Protein AF-A0A126NIU9-F1 (afdb_monomer)

Mean predicted aligned error: 4.46 Å

pLDDT: mean 90.27, std 9.94, range [56.66, 98.62]

Foldseek 3Di:
DEEEAQDQDLVLLQQLPDGQEYHFEAECVADLRHDYPVSCVVNVVSDPHAYEYEYLVFLLPLVVVVVCCVPPVGQEYEGEQDDVVVVVVNVSNLVSLLVDPHAYEYFLAEAELPDPCVLVPVVSLVSVVVSRHQEYEYEYEAQQDPVGHDDPVSLQSQLVSCVVHAYAYHYQDDQPTDGDPSNHPYHYAYADGDPDADSSNDPGHDHSVRSSSSSVRRVVD

Structure (mmCIF, N/CA/C/O backbone):
data_AF-A0A126NIU9-F1
#
_entry.id   AF-A0A126NIU9-F1
#
loop_
_atom_site.group_PDB
_atom_site.id
_atom_site.type_symbol
_atom_site.label_atom_id
_atom_site.label_alt_id
_atom_site.label_comp_id
_atom_site.label_asym_id
_atom_site.label_entity_id
_atom_site.label_seq_id
_atom_site.pdbx_PDB_ins_code
_atom_site.Cartn_x
_atom_site.Cartn_y
_atom_site.Cartn_z
_atom_site.occupancy
_atom_site.B_iso_or_equiv
_atom_site.auth_seq_id
_atom_site.auth_comp_id
_atom_site.auth_asym_id
_atom_site.auth_atom_id
_atom_site.pdbx_PDB_model_num
ATOM 1 N N . MET A 1 1 ? -3.248 -10.579 8.374 1.00 94.00 1 MET A N 1
ATOM 2 C CA . MET A 1 1 ? -2.102 -10.270 7.495 1.00 94.00 1 MET A CA 1
ATOM 3 C C . MET A 1 1 ? -1.289 -9.117 8.087 1.00 94.00 1 MET A C 1
ATOM 5 O O . MET A 1 1 ? -1.894 -8.235 8.687 1.00 94.00 1 MET A O 1
ATOM 9 N N . ILE A 1 2 ? 0.036 -9.104 7.944 1.00 95.69 2 ILE A N 1
ATOM 10 C CA . ILE A 1 2 ? 0.931 -8.008 8.337 1.00 95.69 2 ILE A CA 1
ATOM 11 C C . ILE A 1 2 ? 1.877 -7.690 7.175 1.00 95.69 2 ILE A C 1
ATOM 13 O O . ILE A 1 2 ? 2.684 -8.536 6.781 1.00 95.69 2 ILE A O 1
ATOM 17 N N . LYS A 1 3 ? 1.789 -6.462 6.663 1.00 97.56 3 LYS A N 1
ATOM 18 C CA . LYS A 1 3 ? 2.661 -5.910 5.622 1.00 97.56 3 LYS A CA 1
ATOM 19 C C . LYS A 1 3 ? 3.637 -4.897 6.214 1.00 97.56 3 LYS A C 1
ATOM 21 O O . LYS A 1 3 ? 3.249 -4.094 7.058 1.00 97.56 3 LYS A O 1
ATOM 26 N N . VAL A 1 4 ? 4.891 -4.903 5.774 1.00 96.75 4 VAL A N 1
ATOM 27 C CA . VAL A 1 4 ? 5.884 -3.899 6.186 1.00 96.75 4 VAL A CA 1
ATOM 28 C C . VAL A 1 4 ? 6.467 -3.219 4.961 1.00 96.75 4 VAL A C 1
ATOM 30 O O . VAL A 1 4 ? 7.029 -3.887 4.101 1.00 96.75 4 VAL A O 1
ATOM 33 N N . ASN A 1 5 ? 6.331 -1.901 4.902 1.00 95.81 5 ASN A N 1
ATOM 34 C CA . ASN A 1 5 ? 6.749 -1.044 3.801 1.00 95.81 5 ASN A CA 1
ATOM 35 C C . ASN A 1 5 ? 8.119 -0.412 4.054 1.00 95.81 5 ASN A C 1
ATOM 37 O O . ASN A 1 5 ? 8.589 -0.345 5.192 1.00 95.81 5 ASN A O 1
ATOM 41 N N . GLN A 1 6 ? 8.703 0.131 2.981 1.00 93.12 6 GLN A N 1
ATOM 42 C CA . GLN A 1 6 ? 9.949 0.907 2.997 1.00 93.12 6 GLN A CA 1
ATOM 43 C C . GLN A 1 6 ? 11.157 0.124 3.525 1.00 93.12 6 GLN A C 1
ATOM 45 O O . GLN A 1 6 ? 12.063 0.685 4.138 1.00 93.12 6 GLN A O 1
ATOM 50 N N . ILE A 1 7 ? 11.189 -1.184 3.272 1.00 94.19 7 ILE A N 1
ATOM 51 C CA . ILE A 1 7 ? 12.357 -2.007 3.582 1.00 94.19 7 ILE A CA 1
ATOM 52 C C . ILE A 1 7 ? 13.462 -1.640 2.592 1.00 94.19 7 ILE A C 1
ATOM 54 O O . ILE A 1 7 ? 13.260 -1.721 1.382 1.00 94.19 7 ILE A O 1
ATOM 58 N N . SER A 1 8 ? 14.631 -1.253 3.097 1.00 92.88 8 SER A N 1
ATOM 59 C CA . SER A 1 8 ? 15.751 -0.803 2.257 1.00 92.88 8 SER A CA 1
ATOM 60 C C . SER A 1 8 ? 17.083 -1.473 2.595 1.00 92.88 8 SER A C 1
ATOM 62 O O . SER A 1 8 ? 18.064 -1.314 1.870 1.00 92.88 8 SER A O 1
ATOM 64 N N . THR A 1 9 ? 17.143 -2.269 3.667 1.00 92.50 9 THR A N 1
ATOM 65 C CA . THR A 1 9 ? 18.388 -2.901 4.114 1.00 92.50 9 THR A CA 1
ATOM 66 C C . THR A 1 9 ? 18.238 -4.384 4.455 1.00 92.50 9 THR A C 1
ATOM 68 O O . THR A 1 9 ? 17.180 -4.887 4.852 1.00 92.50 9 THR A O 1
ATOM 71 N N . ALA A 1 10 ? 19.359 -5.108 4.372 1.00 92.19 10 ALA A N 1
ATOM 72 C CA . ALA A 1 10 ? 19.430 -6.507 4.790 1.00 92.19 10 ALA A CA 1
ATOM 73 C C . ALA A 1 10 ? 19.221 -6.658 6.307 1.00 92.19 10 ALA A C 1
ATOM 75 O O . ALA A 1 10 ? 18.636 -7.637 6.763 1.00 92.19 10 ALA A O 1
ATOM 76 N N . ALA A 1 11 ? 19.660 -5.667 7.092 1.00 91.12 11 ALA A N 1
ATOM 77 C CA . ALA A 1 11 ? 19.498 -5.655 8.543 1.00 91.12 11 ALA A CA 1
ATOM 78 C C . ALA A 1 11 ? 18.028 -5.524 8.973 1.00 91.12 11 ALA A C 1
ATOM 80 O O . ALA A 1 11 ? 17.639 -6.118 9.979 1.00 91.12 11 ALA A O 1
ATOM 81 N N . GLU A 1 12 ? 17.219 -4.767 8.226 1.00 93.50 12 GLU A N 1
ATOM 82 C CA . GLU A 1 12 ? 15.763 -4.725 8.403 1.00 93.50 12 GLU A CA 1
ATOM 83 C C . GLU A 1 12 ? 15.148 -6.076 8.060 1.00 93.50 12 GLU A C 1
ATOM 85 O O . GLU A 1 12 ? 14.501 -6.682 8.914 1.00 93.50 12 GLU A O 1
ATOM 90 N N . SER A 1 13 ? 15.439 -6.589 6.863 1.00 91.50 13 SER A N 1
ATOM 91 C CA . SER A 1 13 ? 14.910 -7.869 6.375 1.00 91.50 13 SER A CA 1
ATOM 92 C C . SER A 1 13 ? 15.179 -9.016 7.357 1.00 91.50 13 SER A C 1
ATOM 94 O O . SER A 1 13 ? 14.270 -9.754 7.720 1.00 91.50 13 SER A O 1
ATOM 96 N N . ALA A 1 14 ? 16.398 -9.106 7.894 1.00 90.31 14 ALA A N 1
ATOM 97 C CA . ALA A 1 14 ? 16.774 -10.141 8.856 1.00 90.31 14 ALA A CA 1
ATOM 98 C C . ALA A 1 14 ? 16.049 -10.040 10.215 1.00 90.31 14 ALA A C 1
ATOM 100 O O . ALA A 1 14 ? 16.006 -11.017 10.961 1.00 90.31 14 ALA A O 1
ATOM 101 N N . LYS A 1 15 ? 15.512 -8.866 10.581 1.00 91.81 15 LYS A N 1
ATOM 102 C CA . LYS A 1 15 ? 14.909 -8.614 11.904 1.00 91.81 15 LYS A CA 1
ATOM 103 C C . LYS A 1 15 ? 13.383 -8.614 11.910 1.00 91.81 15 LYS A C 1
ATOM 105 O O . LYS A 1 15 ? 12.813 -8.819 12.982 1.00 91.81 15 LYS A O 1
ATOM 110 N N . LEU A 1 16 ? 12.730 -8.367 10.773 1.00 89.69 16 LEU A N 1
ATOM 111 C CA . LEU A 1 16 ? 11.270 -8.215 10.692 1.00 89.69 16 LEU A CA 1
ATOM 112 C C . LEU A 1 16 ? 10.490 -9.488 11.063 1.00 89.69 16 LEU A C 1
ATOM 114 O O . LEU A 1 16 ? 9.343 -9.386 11.495 1.00 89.69 16 LEU A O 1
ATOM 118 N N . GLY A 1 17 ? 11.130 -10.661 11.024 1.00 80.50 17 GLY A N 1
ATOM 119 C CA . GLY A 1 17 ? 10.517 -11.925 11.436 1.00 80.50 17 GLY A CA 1
ATOM 120 C C . GLY A 1 17 ? 9.387 -12.357 10.496 1.00 80.50 17 GLY A C 1
ATOM 121 O O . GLY A 1 17 ? 9.452 -12.115 9.294 1.00 80.50 17 GLY A O 1
ATOM 122 N N . GLU A 1 18 ? 8.357 -13.011 11.040 1.00 86.31 18 GLU A N 1
ATOM 123 C CA . GLU A 1 18 ? 7.212 -13.533 10.276 1.00 86.31 18 GLU A CA 1
ATOM 124 C C . GLU A 1 18 ? 6.229 -12.420 9.875 1.00 86.31 18 GLU A C 1
ATOM 126 O O . GLU A 1 18 ? 5.196 -12.192 10.518 1.00 86.31 18 GLU A O 1
ATOM 131 N N . ILE A 1 19 ? 6.553 -11.724 8.790 1.00 95.00 19 ILE A N 1
ATOM 132 C CA . ILE A 1 19 ? 5.629 -10.846 8.063 1.00 95.00 19 ILE A CA 1
ATOM 133 C C . ILE A 1 19 ? 5.007 -11.598 6.884 1.00 95.00 19 ILE A C 1
ATOM 135 O O . ILE A 1 19 ? 5.600 -12.537 6.359 1.00 95.00 19 ILE A O 1
ATOM 139 N N . ASP A 1 20 ? 3.809 -11.188 6.473 1.00 97.12 20 ASP A N 1
ATOM 140 C CA . ASP A 1 20 ? 3.103 -11.821 5.353 1.00 97.12 20 ASP A CA 1
ATOM 141 C C . ASP A 1 20 ? 3.447 -11.153 4.013 1.00 97.12 20 ASP A C 1
ATOM 143 O O . ASP A 1 20 ? 3.379 -11.799 2.968 1.00 97.12 20 ASP A O 1
ATOM 147 N N . MET A 1 21 ? 3.831 -9.870 4.042 1.00 98.00 21 MET A N 1
ATOM 148 C CA . MET A 1 21 ? 4.215 -9.124 2.847 1.00 98.00 21 MET A CA 1
ATOM 149 C C . MET A 1 21 ? 5.294 -8.068 3.115 1.00 98.00 21 MET A C 1
ATOM 151 O O . MET A 1 21 ? 5.206 -7.304 4.078 1.00 98.00 21 MET A O 1
ATOM 155 N N . ALA A 1 22 ? 6.274 -7.983 2.219 1.00 97.44 22 ALA A N 1
ATOM 156 C CA . ALA A 1 22 ? 7.342 -6.987 2.224 1.00 97.44 22 ALA A CA 1
ATOM 157 C C . ALA A 1 22 ? 7.126 -5.943 1.115 1.00 97.44 22 ALA A C 1
ATOM 159 O O . ALA A 1 22 ? 6.908 -6.304 -0.040 1.00 97.44 22 ALA A O 1
ATOM 160 N N . GLY A 1 23 ? 7.176 -4.659 1.465 1.00 97.19 23 GLY A N 1
ATOM 161 C CA . GLY A 1 23 ? 7.007 -3.520 0.565 1.00 97.19 23 GLY A CA 1
ATOM 162 C C . GLY A 1 23 ? 8.326 -2.789 0.321 1.00 97.19 23 GLY A C 1
ATOM 163 O O . GLY A 1 23 ? 9.005 -2.387 1.271 1.00 97.19 23 GLY A O 1
ATOM 164 N N . TYR A 1 24 ? 8.661 -2.585 -0.951 1.00 96.12 24 TYR A N 1
ATOM 165 C CA . TYR A 1 24 ? 9.917 -1.982 -1.393 1.00 96.12 24 TYR A CA 1
ATOM 166 C C . TYR A 1 24 ? 9.654 -0.789 -2.310 1.00 96.12 24 TYR A C 1
ATOM 168 O O . TYR A 1 24 ? 8.829 -0.876 -3.215 1.00 96.12 24 TYR A O 1
ATOM 176 N N . VAL A 1 25 ? 10.388 0.305 -2.116 1.00 95.38 25 VAL A N 1
ATOM 177 C CA . VAL A 1 25 ? 10.354 1.467 -3.016 1.00 95.38 25 VAL A CA 1
ATOM 178 C C . VAL A 1 25 ? 11.486 1.322 -4.019 1.00 95.38 25 VAL A C 1
ATOM 180 O O . VAL A 1 25 ? 12.632 1.153 -3.606 1.00 95.38 25 VAL A O 1
ATOM 183 N N . LEU A 1 26 ? 11.180 1.362 -5.316 1.00 96.06 26 LEU A N 1
ATOM 184 C CA . LEU A 1 26 ? 12.155 1.153 -6.382 1.00 96.06 26 LEU A CA 1
ATOM 185 C C . LEU A 1 26 ? 12.288 2.369 -7.291 1.00 96.06 26 LEU A C 1
ATOM 187 O O . LEU A 1 26 ? 11.299 3.001 -7.657 1.00 96.06 26 LEU A O 1
ATOM 191 N N . SER A 1 27 ? 13.512 2.632 -7.737 1.00 95.06 27 SER A N 1
ATOM 192 C CA . SER A 1 27 ? 13.812 3.618 -8.772 1.00 95.06 27 SER A CA 1
ATOM 193 C C . SER A 1 27 ? 14.905 3.113 -9.708 1.00 95.06 27 SER A C 1
ATOM 195 O O . SER A 1 27 ? 15.652 2.195 -9.382 1.00 95.06 27 SER A O 1
ATOM 197 N N . ARG A 1 28 ? 15.027 3.701 -10.904 1.00 92.44 28 ARG A N 1
ATOM 198 C CA . ARG A 1 28 ? 16.006 3.233 -11.908 1.00 92.44 28 ARG A CA 1
ATOM 199 C C . ARG A 1 28 ? 17.466 3.332 -11.457 1.00 92.44 28 ARG A C 1
ATOM 201 O O . ARG A 1 28 ? 18.318 2.676 -12.044 1.00 92.44 28 ARG A O 1
ATOM 208 N N . ARG A 1 29 ? 17.774 4.205 -10.495 1.00 91.12 29 ARG A N 1
ATOM 209 C CA . ARG A 1 29 ? 19.153 4.483 -10.053 1.00 91.12 29 ARG A CA 1
ATOM 210 C C . ARG A 1 29 ? 19.390 4.211 -8.570 1.00 91.12 29 ARG A C 1
ATOM 212 O O . ARG A 1 29 ? 20.530 4.338 -8.133 1.00 91.12 29 ARG A O 1
ATOM 219 N N . GLY A 1 30 ? 18.340 3.884 -7.820 1.00 88.00 30 GLY A N 1
ATOM 220 C CA . GLY A 1 30 ? 18.385 3.848 -6.366 1.00 88.00 30 GLY A CA 1
ATOM 221 C C . GLY A 1 30 ? 18.649 5.227 -5.752 1.00 88.00 30 GLY A C 1
ATOM 222 O O . GLY A 1 30 ? 19.014 6.203 -6.415 1.00 88.00 30 GLY A O 1
ATOM 223 N N . SER A 1 31 ? 18.446 5.317 -4.447 1.00 85.31 31 SER A N 1
ATOM 224 C CA . SER A 1 31 ? 18.811 6.469 -3.627 1.00 85.31 31 SER A CA 1
ATOM 225 C C . SER A 1 31 ? 18.939 6.032 -2.164 1.00 85.31 31 SER A C 1
ATOM 227 O O . SER A 1 31 ? 18.909 4.844 -1.857 1.00 85.31 31 SER A O 1
ATOM 229 N N . ALA A 1 32 ? 19.082 6.974 -1.229 1.00 80.31 32 ALA A N 1
ATOM 230 C CA . ALA A 1 32 ? 19.120 6.637 0.196 1.00 80.31 32 ALA A CA 1
ATOM 231 C C . ALA A 1 32 ? 17.834 5.941 0.693 1.00 80.31 32 ALA A C 1
ATOM 233 O O . ALA A 1 32 ? 17.890 5.213 1.679 1.00 80.31 32 ALA A O 1
ATOM 234 N N . ASN A 1 33 ? 16.699 6.159 0.015 1.00 82.19 33 ASN A N 1
ATOM 235 C CA . ASN A 1 33 ? 15.375 5.679 0.432 1.00 82.19 33 ASN A CA 1
ATOM 236 C C . ASN A 1 33 ? 14.674 4.824 -0.636 1.00 82.19 33 ASN A C 1
ATOM 238 O O . ASN A 1 33 ? 13.517 4.447 -0.463 1.00 82.19 33 ASN A O 1
ATOM 242 N N . GLU A 1 34 ? 15.355 4.544 -1.745 1.00 91.19 34 GLU A N 1
ATOM 243 C CA . GLU A 1 34 ? 14.822 3.798 -2.882 1.00 91.19 34 GLU A CA 1
ATOM 244 C C . GLU A 1 34 ? 15.863 2.784 -3.330 1.00 91.19 34 GLU A C 1
ATOM 246 O O . GLU A 1 34 ? 17.053 3.088 -3.390 1.00 91.19 34 GLU A O 1
ATOM 251 N N . LEU A 1 35 ? 15.412 1.594 -3.687 1.00 94.50 35 LEU A N 1
ATOM 252 C CA . LEU A 1 35 ? 16.270 0.538 -4.186 1.00 94.50 35 LEU A CA 1
ATOM 253 C C . LEU A 1 35 ? 16.349 0.609 -5.706 1.00 94.50 35 LEU A C 1
ATOM 255 O O . LEU A 1 35 ? 15.344 0.821 -6.383 1.00 94.50 35 LEU A O 1
ATOM 259 N N . ASP A 1 36 ? 17.530 0.371 -6.258 1.00 95.94 36 ASP A N 1
ATOM 260 C CA . ASP A 1 36 ? 17.603 -0.107 -7.631 1.00 95.94 36 ASP A CA 1
ATOM 261 C C . ASP A 1 36 ? 17.190 -1.592 -7.723 1.00 95.94 36 ASP A C 1
ATOM 263 O O . ASP A 1 36 ? 16.946 -2.285 -6.726 1.00 95.94 36 ASP A O 1
ATOM 267 N N . VAL A 1 37 ? 17.088 -2.083 -8.956 1.00 95.62 37 VAL A N 1
ATOM 268 C CA . VAL A 1 37 ? 16.686 -3.459 -9.272 1.00 95.62 37 VAL A CA 1
ATOM 269 C C . VAL A 1 37 ? 17.611 -4.507 -8.641 1.00 95.62 37 VAL A C 1
ATOM 271 O O . VAL A 1 37 ? 17.132 -5.519 -8.123 1.00 95.62 37 VAL A O 1
ATOM 274 N N . GLU A 1 38 ? 18.925 -4.282 -8.651 1.00 95.94 38 GLU A N 1
ATOM 275 C CA . GLU A 1 38 ? 19.902 -5.243 -8.133 1.00 95.94 38 GLU A CA 1
ATOM 276 C C . GLU A 1 38 ? 19.887 -5.274 -6.603 1.00 95.94 38 GLU A C 1
ATOM 278 O O . GLU A 1 38 ? 19.897 -6.344 -5.989 1.00 95.94 38 GLU A O 1
ATOM 283 N N . GLN A 1 39 ? 19.773 -4.109 -5.966 1.00 95.81 39 GLN A N 1
ATOM 284 C CA . GLN A 1 39 ? 19.576 -3.993 -4.525 1.00 95.81 39 GLN A CA 1
ATOM 285 C C . GLN A 1 39 ? 18.298 -4.716 -4.085 1.00 95.81 39 GLN A C 1
ATOM 287 O O . GLN A 1 39 ? 18.343 -5.517 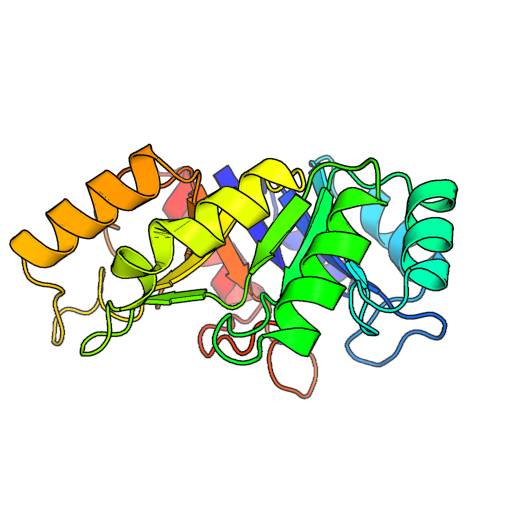-3.148 1.00 95.81 39 GLN A O 1
ATOM 292 N N . TYR A 1 40 ? 17.180 -4.517 -4.791 1.00 96.31 40 TYR A N 1
ATOM 293 C CA . TYR A 1 40 ? 15.940 -5.246 -4.521 1.00 96.31 40 TYR A CA 1
ATOM 294 C C . TYR A 1 40 ? 16.127 -6.765 -4.642 1.00 96.31 40 TYR A C 1
ATOM 296 O O . TYR A 1 40 ? 15.763 -7.494 -3.718 1.00 96.31 40 TYR A O 1
ATOM 304 N N . LYS A 1 41 ? 16.735 -7.267 -5.728 1.00 95.75 41 LYS A N 1
ATOM 305 C CA . LYS A 1 41 ? 16.974 -8.713 -5.915 1.00 95.75 41 LYS A CA 1
ATOM 306 C C . LYS A 1 41 ? 17.790 -9.319 -4.772 1.00 95.75 41 LYS A C 1
ATOM 308 O O . LYS A 1 41 ? 17.472 -10.420 -4.324 1.00 95.75 41 LYS A O 1
ATOM 313 N N . ASN A 1 42 ? 18.791 -8.597 -4.272 1.00 94.62 42 ASN A N 1
ATOM 314 C CA . ASN A 1 42 ? 19.614 -9.042 -3.147 1.00 94.62 42 ASN A CA 1
ATOM 315 C C . ASN A 1 42 ? 18.847 -9.071 -1.817 1.00 94.62 42 ASN A C 1
ATOM 317 O O . ASN A 1 42 ? 19.117 -9.919 -0.969 1.00 94.62 42 ASN A O 1
ATOM 321 N N . LEU A 1 43 ? 17.890 -8.163 -1.619 1.00 93.06 43 LEU A N 1
ATOM 322 C CA . LEU A 1 43 ? 17.102 -8.096 -0.387 1.00 93.06 43 LEU A CA 1
ATOM 323 C C . LEU A 1 43 ? 15.924 -9.065 -0.382 1.00 93.06 43 LEU A C 1
ATOM 325 O O . LEU A 1 43 ? 15.642 -9.679 0.647 1.00 93.06 43 LEU A O 1
ATOM 329 N N . LYS A 1 44 ? 15.249 -9.234 -1.521 1.00 91.62 44 LYS A N 1
ATOM 330 C CA . LYS A 1 44 ? 14.003 -10.003 -1.612 1.00 91.62 44 LYS A CA 1
ATOM 331 C C . LYS A 1 44 ? 14.174 -11.459 -1.168 1.00 91.62 44 LYS A C 1
ATOM 333 O O . LYS A 1 44 ? 13.268 -12.044 -0.587 1.00 91.62 44 LYS A O 1
ATOM 338 N N . VAL A 1 45 ? 15.353 -12.041 -1.400 1.00 92.81 45 VAL A N 1
ATOM 339 C CA . VAL A 1 45 ? 15.663 -13.436 -1.038 1.00 92.81 45 VAL A CA 1
ATOM 340 C C . VAL A 1 45 ? 15.769 -13.665 0.473 1.00 92.81 45 VAL A C 1
ATOM 342 O O . VAL A 1 45 ? 15.739 -14.809 0.918 1.00 92.81 45 VAL A O 1
ATOM 345 N N . LEU A 1 46 ? 15.880 -12.598 1.270 1.00 93.50 46 LEU A N 1
ATOM 346 C CA . LEU A 1 46 ? 15.986 -12.678 2.729 1.00 93.50 46 LEU A CA 1
ATOM 347 C C . LEU A 1 46 ? 14.624 -12.861 3.415 1.00 93.50 46 LEU A C 1
ATOM 349 O O . LEU A 1 46 ? 14.583 -13.176 4.602 1.00 93.50 46 LEU A O 1
ATOM 353 N N . LEU A 1 47 ? 13.520 -12.660 2.689 1.00 92.06 47 LEU A N 1
ATOM 354 C CA . LEU A 1 47 ? 12.160 -12.728 3.217 1.00 92.06 47 LEU A CA 1
ATOM 355 C C . LEU A 1 47 ? 11.295 -13.664 2.368 1.00 92.06 47 LEU A C 1
ATOM 357 O O . LEU A 1 47 ? 10.944 -13.359 1.229 1.00 92.06 47 LEU A O 1
ATOM 361 N N . SER A 1 48 ? 10.904 -14.795 2.955 1.00 91.56 48 SER A N 1
ATOM 362 C CA . SER A 1 48 ? 10.037 -15.807 2.330 1.00 91.56 48 SER A CA 1
ATOM 363 C C . SER A 1 48 ? 8.549 -15.437 2.444 1.00 91.56 48 SER A C 1
ATOM 365 O O . SER A 1 48 ? 7.774 -16.153 3.070 1.00 91.56 48 SER A O 1
ATOM 367 N N . CYS A 1 49 ? 8.157 -14.289 1.892 1.00 95.06 49 CYS A N 1
ATOM 368 C CA . CYS A 1 49 ? 6.788 -13.757 1.941 1.00 95.06 49 CYS A CA 1
ATOM 369 C C . CYS A 1 49 ? 6.382 -13.141 0.588 1.00 95.06 49 CYS A C 1
ATOM 371 O O . CYS A 1 49 ? 7.198 -13.116 -0.334 1.00 95.06 49 CYS A O 1
ATOM 373 N N . GLU A 1 50 ? 5.139 -12.664 0.443 1.00 96.69 50 GLU A N 1
ATOM 374 C CA . GLU A 1 50 ? 4.735 -11.923 -0.764 1.00 96.69 50 GLU A CA 1
ATOM 375 C C . GLU A 1 50 ? 5.490 -10.588 -0.849 1.00 96.69 50 GLU A C 1
ATOM 377 O O . GLU A 1 50 ? 5.772 -9.956 0.171 1.00 96.69 50 GLU A O 1
ATOM 382 N N . HIS A 1 51 ? 5.806 -10.119 -2.057 1.00 96.00 51 HIS A N 1
ATOM 383 C CA . HIS A 1 51 ? 6.516 -8.847 -2.240 1.00 96.00 51 HIS A CA 1
ATOM 384 C C . HIS A 1 51 ? 5.666 -7.851 -3.028 1.00 96.00 51 HIS A C 1
ATOM 386 O O . HIS A 1 51 ? 5.159 -8.172 -4.104 1.00 96.00 51 HIS A O 1
ATOM 392 N N . ALA A 1 52 ? 5.557 -6.633 -2.506 1.00 98.00 52 ALA A N 1
ATOM 393 C CA . ALA A 1 52 ? 4.973 -5.486 -3.183 1.00 98.00 52 ALA A CA 1
ATOM 394 C C . ALA A 1 52 ? 6.077 -4.493 -3.558 1.00 98.00 52 ALA A C 1
ATOM 396 O O . ALA A 1 52 ? 6.962 -4.208 -2.746 1.00 98.00 52 ALA A O 1
ATOM 397 N N . ILE A 1 53 ? 6.029 -3.966 -4.780 1.00 97.75 53 ILE A N 1
ATOM 398 C CA . ILE A 1 53 ? 6.966 -2.935 -5.237 1.00 97.75 53 ILE A CA 1
ATOM 399 C C . ILE A 1 53 ? 6.228 -1.634 -5.539 1.00 97.75 53 ILE A C 1
ATOM 401 O O . ILE A 1 53 ? 5.182 -1.649 -6.182 1.00 97.75 53 ILE A O 1
ATOM 405 N N . TYR A 1 54 ? 6.794 -0.516 -5.100 1.00 97.31 54 TYR A N 1
ATOM 406 C CA . TYR A 1 54 ? 6.326 0.835 -5.383 1.00 97.31 54 TYR A CA 1
ATOM 407 C C . TYR A 1 54 ? 7.319 1.514 -6.343 1.00 97.31 54 TYR A C 1
ATOM 409 O O . TYR A 1 54 ? 8.459 1.762 -5.939 1.00 97.31 54 TYR A O 1
ATOM 417 N N . PRO A 1 55 ? 6.948 1.813 -7.601 1.00 96.44 55 PRO A N 1
ATOM 418 C CA . PRO A 1 55 ? 7.799 2.570 -8.513 1.00 96.44 55 PRO A CA 1
ATOM 419 C C . PRO A 1 55 ? 7.814 4.050 -8.107 1.00 96.44 55 PRO A C 1
ATOM 421 O O . PRO A 1 55 ? 6.776 4.709 -8.098 1.00 96.44 55 PRO A O 1
ATOM 424 N N . SER A 1 56 ? 8.985 4.607 -7.792 1.00 92.81 56 SER A N 1
ATOM 425 C CA . SER A 1 56 ? 9.078 5.971 -7.254 1.00 92.81 56 SER A CA 1
ATOM 426 C C . SER A 1 56 ? 8.681 7.072 -8.241 1.00 92.81 56 SER A C 1
ATOM 428 O O . SER A 1 56 ? 8.272 8.151 -7.816 1.00 92.81 56 SER A O 1
ATOM 430 N N . SER A 1 57 ? 8.727 6.796 -9.549 1.00 90.81 57 SER A N 1
ATOM 431 C CA . SER A 1 57 ? 8.213 7.693 -10.593 1.00 90.81 57 SER A CA 1
ATOM 432 C C . SER A 1 57 ? 6.690 7.634 -10.774 1.00 90.81 57 SER A C 1
ATOM 434 O O . SER A 1 57 ? 6.159 8.381 -11.595 1.00 90.81 57 SER A O 1
ATOM 436 N N . GLY A 1 58 ? 5.988 6.798 -10.003 1.00 93.00 58 GLY A N 1
ATOM 437 C CA . GLY A 1 58 ? 4.548 6.587 -10.117 1.00 93.00 58 GLY A CA 1
ATOM 438 C C . GLY A 1 58 ? 4.175 5.572 -11.196 1.00 93.00 58 GLY A C 1
ATOM 439 O O . GLY A 1 58 ? 4.998 5.138 -12.005 1.00 93.00 58 GLY A O 1
ATOM 440 N N . VAL A 1 59 ? 2.902 5.179 -11.204 1.00 95.00 59 VAL A N 1
ATOM 441 C CA . VAL A 1 59 ? 2.362 4.212 -12.17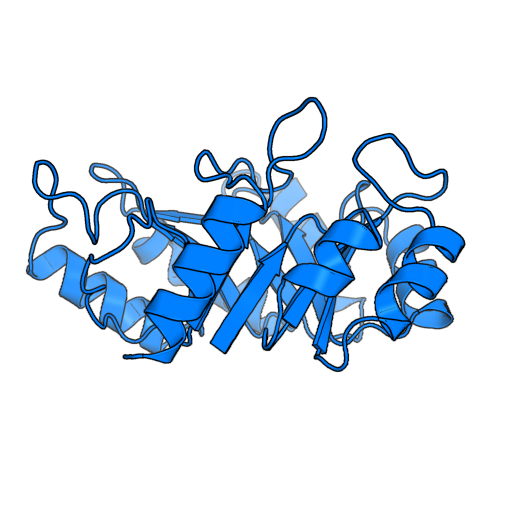9 1.00 95.00 59 VAL A CA 1
ATOM 442 C C . VAL A 1 59 ? 2.151 4.821 -13.561 1.00 95.00 59 VAL A C 1
ATOM 444 O O . VAL A 1 59 ? 1.992 4.104 -14.546 1.00 95.00 59 VAL A O 1
ATOM 447 N N . GLU A 1 60 ? 2.178 6.147 -13.645 1.00 92.12 60 GLU A N 1
ATOM 448 C CA . GLU A 1 60 ? 2.083 6.913 -14.879 1.00 92.12 60 GLU A CA 1
ATOM 449 C C . GLU A 1 60 ? 3.334 6.730 -15.759 1.00 92.12 60 GLU A C 1
ATOM 451 O O . GLU A 1 60 ? 3.239 6.808 -16.986 1.00 92.12 60 GLU A O 1
ATOM 456 N N . ASP A 1 61 ? 4.490 6.394 -15.169 1.00 95.19 61 ASP A N 1
ATOM 457 C CA . ASP A 1 61 ? 5.661 5.888 -15.897 1.00 95.19 61 ASP A CA 1
ATOM 458 C C . ASP A 1 61 ? 5.47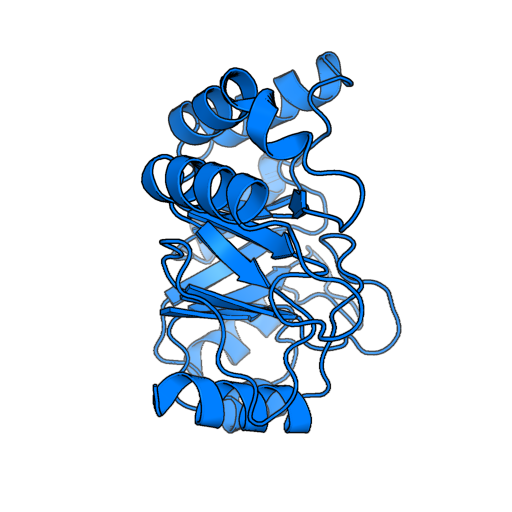0 4.396 -16.221 1.00 95.19 61 ASP A C 1
ATOM 460 O O . ASP A 1 61 ? 6.104 3.496 -15.660 1.00 95.19 61 ASP A O 1
ATOM 464 N N . ILE A 1 62 ? 4.550 4.131 -17.154 1.00 95.12 62 ILE A N 1
ATOM 465 C CA . ILE A 1 62 ? 4.185 2.773 -17.583 1.00 95.12 62 ILE A CA 1
ATOM 466 C C . ILE A 1 62 ? 5.407 2.009 -18.110 1.00 95.12 62 ILE A C 1
ATOM 468 O O . ILE A 1 62 ? 5.490 0.794 -17.932 1.00 95.12 62 ILE A O 1
ATOM 472 N N . GLY A 1 63 ? 6.354 2.704 -18.753 1.00 96.12 63 GLY A N 1
ATOM 473 C CA . GLY A 1 63 ? 7.594 2.103 -19.244 1.00 96.12 63 GLY A CA 1
ATOM 474 C C . GLY A 1 63 ? 8.393 1.482 -18.104 1.00 96.12 63 GLY A C 1
ATOM 475 O O . GLY A 1 63 ? 8.693 0.291 -18.152 1.00 96.12 63 GLY A O 1
ATOM 476 N N . PHE A 1 64 ? 8.628 2.248 -17.034 1.00 95.94 64 PHE A N 1
ATO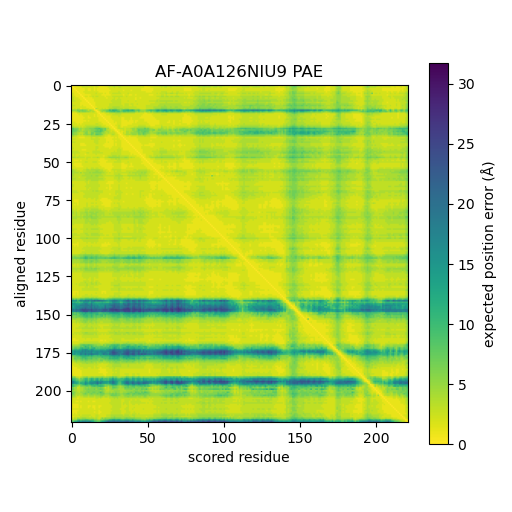M 477 C CA . PHE A 1 64 ? 9.323 1.728 -15.857 1.00 95.94 64 PHE A CA 1
ATOM 478 C C . PHE A 1 64 ? 8.556 0.598 -15.181 1.00 95.94 64 PHE A C 1
ATOM 480 O O . PHE A 1 64 ? 9.137 -0.418 -14.813 1.00 95.94 64 PHE A O 1
ATOM 487 N N . CYS A 1 65 ? 7.238 0.752 -15.042 1.00 97.50 65 CYS A N 1
ATOM 488 C CA . CYS A 1 65 ? 6.411 -0.284 -14.436 1.00 97.50 65 CYS A CA 1
ATOM 489 C C . CYS A 1 65 ? 6.544 -1.605 -15.199 1.00 97.50 65 CYS A C 1
ATOM 491 O O . CYS A 1 65 ? 6.733 -2.647 -14.583 1.00 97.50 65 CYS A O 1
ATOM 493 N N . ARG A 1 66 ? 6.503 -1.575 -16.535 1.00 97.25 66 ARG A N 1
ATOM 494 C CA . ARG A 1 66 ? 6.666 -2.777 -17.364 1.00 97.25 66 ARG A CA 1
ATOM 495 C C . ARG A 1 66 ? 8.050 -3.402 -17.225 1.00 97.25 66 ARG A C 1
ATOM 497 O O . ARG A 1 66 ? 8.113 -4.614 -17.053 1.00 97.25 66 ARG A O 1
ATOM 504 N N . GLU A 1 67 ? 9.111 -2.592 -17.235 1.00 96.12 67 GLU A N 1
ATOM 505 C CA . GLU A 1 67 ? 10.485 -3.051 -16.974 1.00 96.12 67 GLU A CA 1
ATOM 506 C C . GLU A 1 67 ? 10.549 -3.826 -15.644 1.00 96.12 67 GLU A C 1
ATOM 508 O O . GLU A 1 67 ? 10.982 -4.978 -15.605 1.00 96.12 67 GLU A O 1
ATOM 513 N N . LEU A 1 68 ? 10.022 -3.235 -14.563 1.00 96.94 68 LEU A N 1
ATOM 514 C CA . LEU A 1 68 ? 10.001 -3.863 -13.241 1.00 96.94 68 LEU A CA 1
ATOM 515 C C . LEU A 1 68 ? 9.163 -5.148 -13.208 1.00 96.94 68 LEU A C 1
ATOM 517 O O . LEU A 1 68 ? 9.578 -6.132 -12.599 1.00 96.94 68 LEU A O 1
ATOM 521 N N . LEU A 1 69 ? 7.982 -5.161 -13.831 1.00 96.88 69 LEU A N 1
ATOM 522 C CA . LEU A 1 69 ? 7.105 -6.335 -13.829 1.00 96.88 69 LEU A CA 1
ATOM 523 C C . LEU A 1 69 ? 7.708 -7.510 -14.606 1.00 96.88 69 LEU A C 1
ATOM 525 O O . LEU A 1 69 ? 7.633 -8.647 -14.135 1.00 96.88 69 LEU A O 1
ATOM 529 N N . GLU A 1 70 ? 8.322 -7.244 -15.758 1.00 96.69 70 GLU A N 1
ATOM 530 C CA . GLU A 1 70 ? 8.974 -8.265 -16.580 1.00 96.69 70 GLU A CA 1
ATOM 531 C C . GLU A 1 70 ? 10.182 -8.875 -15.858 1.00 96.69 70 GLU A C 1
ATOM 533 O O . GLU A 1 70 ? 10.332 -10.102 -15.806 1.00 96.69 70 GLU A O 1
ATOM 538 N N . GLU A 1 71 ? 11.011 -8.024 -15.252 1.00 96.56 71 GLU A N 1
ATOM 539 C CA . GLU A 1 71 ? 12.266 -8.437 -14.634 1.00 96.56 71 GLU A CA 1
ATOM 540 C C . GLU A 1 71 ? 12.088 -9.042 -13.234 1.00 96.56 71 GLU A C 1
ATOM 542 O O . GLU A 1 71 ? 12.722 -10.046 -12.892 1.00 96.56 71 GLU A O 1
ATOM 547 N N . LEU A 1 72 ? 11.239 -8.438 -12.398 1.00 96.50 72 LEU A N 1
ATOM 548 C CA . LEU A 1 72 ? 11.154 -8.769 -10.973 1.00 96.50 72 LEU A CA 1
ATOM 549 C C . LEU A 1 72 ? 10.023 -9.733 -10.636 1.00 96.50 72 LEU A C 1
ATOM 551 O O . LEU A 1 72 ? 10.166 -10.486 -9.665 1.00 96.50 72 LEU A O 1
ATOM 555 N N . LYS A 1 73 ? 8.938 -9.705 -11.424 1.00 95.62 73 LYS A N 1
ATOM 556 C CA . LYS A 1 73 ? 7.703 -10.481 -11.221 1.00 95.62 73 LYS A CA 1
ATOM 557 C C . LYS A 1 73 ? 7.197 -10.400 -9.770 1.00 95.62 73 LYS A C 1
ATOM 559 O O . LYS A 1 73 ? 7.122 -11.429 -9.092 1.00 95.62 73 LYS A O 1
ATOM 564 N N . PRO A 1 74 ? 6.920 -9.187 -9.258 1.00 96.69 74 PRO A N 1
ATOM 565 C CA . PRO A 1 74 ? 6.458 -9.007 -7.885 1.00 96.69 74 PRO A CA 1
ATOM 566 C C . PRO A 1 74 ? 5.077 -9.645 -7.681 1.00 96.69 74 PRO A C 1
ATOM 568 O O . PRO A 1 74 ? 4.316 -9.823 -8.633 1.00 96.69 74 PRO A O 1
ATOM 571 N N . SER A 1 75 ? 4.720 -9.933 -6.428 1.00 97.62 75 SER A N 1
ATOM 572 C CA . SER A 1 75 ? 3.360 -10.373 -6.091 1.00 97.62 75 SER A CA 1
ATOM 573 C C . SER A 1 75 ? 2.349 -9.246 -6.307 1.00 97.62 75 SER A C 1
ATOM 575 O O . SER A 1 75 ? 1.241 -9.516 -6.767 1.00 97.62 75 SER A O 1
ATOM 577 N N . TYR A 1 76 ? 2.739 -7.999 -6.001 1.00 98.38 76 TYR A N 1
ATOM 578 C CA . TYR A 1 76 ? 1.908 -6.814 -6.210 1.00 98.38 76 TYR A CA 1
ATOM 579 C C . TYR A 1 76 ? 2.704 -5.615 -6.720 1.00 98.38 76 TYR A C 1
ATOM 581 O O . TYR A 1 76 ? 3.860 -5.401 -6.345 1.00 98.38 76 TYR A O 1
ATOM 589 N N . LEU A 1 77 ? 2.029 -4.783 -7.507 1.00 98.38 77 LEU A N 1
ATOM 590 C CA . LEU A 1 77 ? 2.423 -3.403 -7.754 1.00 98.38 77 LEU A CA 1
ATOM 591 C C . LEU A 1 77 ? 1.667 -2.482 -6.797 1.00 98.38 77 LEU A C 1
ATOM 593 O O . LEU A 1 77 ? 0.446 -2.564 -6.670 1.00 98.38 77 LEU A O 1
ATOM 597 N N . GLU A 1 78 ? 2.386 -1.597 -6.136 1.00 98.19 78 GLU A N 1
ATOM 598 C CA . GLU A 1 78 ? 1.835 -0.646 -5.188 1.00 98.19 78 GLU A CA 1
ATOM 599 C C . GLU A 1 78 ? 1.929 0.785 -5.718 1.00 98.19 78 GLU A C 1
ATOM 601 O O . GLU A 1 78 ? 2.894 1.136 -6.394 1.00 98.19 78 GLU A O 1
ATOM 606 N N . PHE A 1 79 ? 0.930 1.616 -5.414 1.00 97.94 79 PHE A N 1
ATOM 607 C CA . PHE A 1 79 ? 0.882 3.004 -5.865 1.00 97.94 79 PHE A CA 1
ATOM 608 C C . PHE A 1 79 ? 0.048 3.895 -4.942 1.00 97.94 79 PHE A C 1
ATOM 610 O O . PHE A 1 79 ? -0.892 3.435 -4.288 1.00 97.94 79 PHE A O 1
ATOM 617 N N . THR A 1 80 ? 0.365 5.189 -4.950 1.00 97.25 80 THR A N 1
ATOM 618 C CA . THR A 1 80 ? -0.385 6.213 -4.219 1.00 97.25 80 THR A CA 1
ATOM 619 C C . THR A 1 80 ? -1.574 6.678 -5.044 1.00 97.25 80 THR A C 1
ATOM 621 O O . THR A 1 80 ? -1.423 7.100 -6.195 1.00 97.25 80 THR A O 1
ATOM 624 N N . VAL A 1 81 ? -2.770 6.598 -4.462 1.00 97.12 81 VAL A N 1
ATOM 625 C CA . VAL A 1 81 ? -4.007 7.001 -5.135 1.00 97.12 81 VAL A CA 1
ATOM 626 C C . VAL A 1 81 ? -3.995 8.505 -5.393 1.00 97.12 81 VAL A C 1
ATOM 628 O O . VAL A 1 81 ? -3.755 9.314 -4.495 1.00 97.12 81 VAL A O 1
ATOM 631 N N . VAL A 1 82 ? -4.274 8.892 -6.635 1.00 95.25 82 VAL A N 1
ATOM 632 C CA . VAL A 1 82 ? -4.485 10.296 -6.995 1.00 95.25 82 VAL A CA 1
ATOM 633 C C . VAL A 1 82 ? -5.872 10.734 -6.544 1.00 95.25 82 VAL A C 1
ATOM 635 O O . VAL A 1 82 ? -6.855 10.029 -6.753 1.00 95.25 82 VAL A O 1
ATOM 638 N N . ASP A 1 83 ? -5.962 11.942 -5.987 1.00 93.62 83 ASP A N 1
ATOM 639 C CA . ASP A 1 83 ? -7.240 12.543 -5.614 1.00 93.62 83 ASP A CA 1
ATOM 640 C C . ASP A 1 83 ? -8.230 12.550 -6.805 1.00 93.62 83 ASP A C 1
ATOM 642 O O . ASP A 1 83 ? -7.929 13.185 -7.823 1.00 93.62 83 ASP A O 1
ATOM 646 N N . PRO A 1 84 ? -9.394 11.870 -6.723 1.00 93.69 84 PRO A N 1
ATOM 647 C CA . PRO A 1 84 ? -10.369 11.787 -7.812 1.00 93.69 84 PRO A CA 1
ATOM 648 C C . PRO A 1 84 ? -10.897 13.136 -8.306 1.00 93.69 84 PRO A C 1
ATOM 650 O O . PRO A 1 84 ? -11.349 13.221 -9.448 1.00 93.69 84 PRO A O 1
ATOM 653 N N . GLU A 1 85 ? -10.814 14.199 -7.503 1.00 94.75 85 GLU A N 1
ATOM 654 C CA . GLU A 1 85 ? -11.170 15.554 -7.947 1.00 94.75 85 GLU A CA 1
ATOM 655 C C . GLU A 1 85 ? -10.206 16.092 -9.020 1.00 94.75 85 GLU A C 1
ATOM 657 O O . GLU A 1 85 ? -10.578 16.929 -9.846 1.00 94.75 85 GLU A O 1
ATOM 662 N N . LYS A 1 86 ? -8.982 15.554 -9.094 1.00 95.81 86 LYS A N 1
ATOM 663 C CA . LYS A 1 86 ? -8.026 15.813 -10.178 1.00 95.81 86 LYS A CA 1
ATOM 664 C C . LYS A 1 86 ? -8.341 14.903 -11.363 1.00 95.81 86 LYS A C 1
ATOM 666 O O . LYS A 1 86 ? -7.585 13.983 -11.672 1.00 95.81 86 LYS A O 1
ATOM 671 N N . ILE A 1 87 ? -9.469 15.172 -12.022 1.00 95.31 87 ILE A N 1
ATOM 672 C CA . ILE A 1 87 ? -10.099 14.308 -13.038 1.00 95.31 87 ILE A CA 1
ATOM 673 C C . ILE A 1 87 ? -9.096 13.774 -14.073 1.00 95.31 87 ILE A C 1
ATOM 675 O O . ILE A 1 87 ? -9.080 12.577 -14.360 1.00 95.31 87 ILE A O 1
ATOM 679 N N . GLU A 1 88 ? -8.245 14.637 -14.635 1.00 96.25 88 GLU A N 1
ATOM 680 C CA . GLU A 1 88 ? -7.280 14.230 -15.664 1.00 96.25 88 GLU A CA 1
ATOM 681 C C . GLU A 1 88 ? -6.226 13.259 -15.128 1.00 96.25 88 GLU A C 1
ATOM 683 O O . GLU A 1 88 ? -5.986 12.219 -15.744 1.00 96.25 88 GLU A O 1
ATOM 688 N N . SER A 1 89 ? -5.644 13.568 -13.968 1.00 95.88 89 SER A N 1
ATOM 689 C CA . SER A 1 89 ? -4.639 12.729 -13.313 1.00 95.88 89 SER A CA 1
ATOM 690 C C . SER A 1 89 ? -5.241 11.411 -12.826 1.00 95.88 89 SER A C 1
ATOM 692 O O . SER A 1 89 ? -4.654 10.358 -13.047 1.00 95.88 89 SER A O 1
ATOM 694 N N . SER A 1 90 ? -6.443 11.444 -12.243 1.00 96.44 90 SER A N 1
ATOM 695 C CA . SER A 1 90 ? -7.164 10.246 -11.801 1.00 96.44 90 SER A CA 1
ATOM 696 C C . SER A 1 90 ? -7.468 9.312 -12.978 1.00 96.44 90 SER A C 1
ATOM 698 O O . SER A 1 90 ? -7.199 8.112 -12.921 1.00 96.44 90 SER A O 1
ATOM 700 N N . ARG A 1 91 ? -7.934 9.863 -14.107 1.00 96.50 91 ARG A N 1
ATOM 701 C CA . ARG A 1 91 ? -8.164 9.092 -15.336 1.00 96.50 91 ARG A CA 1
ATOM 702 C C . ARG A 1 91 ? -6.866 8.522 -15.912 1.00 96.50 91 ARG A C 1
ATOM 704 O O . ARG A 1 91 ? -6.859 7.376 -16.354 1.00 96.50 91 ARG A O 1
ATOM 711 N N . ALA A 1 92 ? -5.785 9.303 -15.927 1.00 96.50 92 ALA A N 1
ATOM 712 C CA . ALA A 1 92 ? -4.482 8.838 -16.398 1.00 96.50 92 ALA A CA 1
ATOM 713 C C . ALA A 1 92 ? -3.962 7.671 -15.545 1.00 96.50 92 ALA A C 1
ATOM 715 O O . ALA A 1 92 ? -3.552 6.653 -16.103 1.00 96.50 92 ALA A O 1
ATOM 716 N N . GLN A 1 93 ? -4.073 7.779 -14.219 1.00 97.62 93 GLN A N 1
ATOM 717 C CA . GLN A 1 93 ? -3.718 6.713 -13.290 1.00 97.62 93 GLN A CA 1
ATOM 718 C C . GLN A 1 93 ? -4.548 5.447 -13.545 1.00 97.62 93 GLN A C 1
ATOM 720 O O . GLN A 1 93 ? -3.981 4.375 -13.738 1.00 97.62 93 GLN A O 1
ATOM 725 N N . LEU A 1 94 ? -5.880 5.549 -13.635 1.00 97.94 94 LEU A N 1
ATOM 726 C CA . LEU A 1 94 ? -6.746 4.391 -13.904 1.00 97.94 94 LEU A CA 1
ATOM 727 C C . LEU A 1 94 ? -6.410 3.695 -15.231 1.00 97.94 94 LEU A C 1
ATOM 729 O O . LEU A 1 94 ? -6.362 2.466 -15.273 1.00 97.94 94 LEU A O 1
ATOM 733 N N . ASN A 1 95 ? -6.127 4.465 -16.287 1.00 96.94 95 ASN A N 1
ATOM 734 C CA . ASN A 1 95 ? -5.703 3.924 -17.581 1.00 96.94 95 ASN A CA 1
ATOM 735 C C . ASN A 1 95 ? -4.354 3.197 -17.488 1.00 96.94 95 ASN A C 1
ATOM 737 O O . ASN A 1 95 ? -4.191 2.131 -18.081 1.00 96.94 95 ASN A O 1
ATOM 741 N N . ALA A 1 96 ? -3.394 3.759 -16.748 1.00 97.31 96 ALA A N 1
ATOM 742 C CA . ALA A 1 96 ? -2.095 3.133 -16.534 1.00 97.31 96 ALA A CA 1
ATOM 743 C C . ALA A 1 96 ? -2.234 1.808 -15.773 1.00 97.31 96 ALA A C 1
ATOM 745 O O . ALA A 1 96 ? -1.706 0.789 -16.212 1.00 97.31 96 ALA A O 1
ATOM 746 N N . LEU A 1 97 ? -3.015 1.792 -14.688 1.00 98.00 97 LEU A N 1
ATOM 747 C CA . LEU A 1 97 ? -3.270 0.592 -13.889 1.00 98.00 97 LEU A CA 1
ATOM 748 C C . LEU A 1 97 ? -3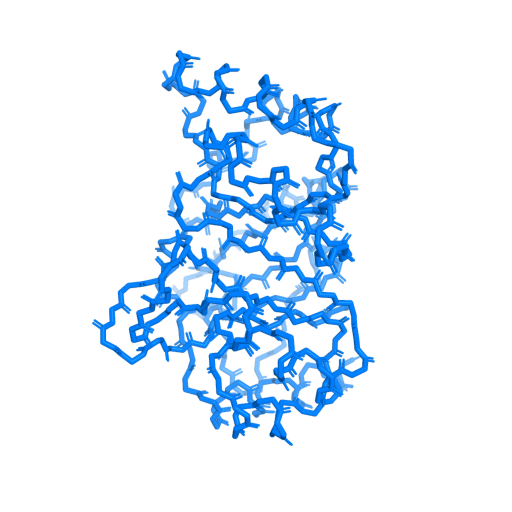.951 -0.507 -14.717 1.00 98.00 97 LEU A C 1
ATOM 750 O O . LEU A 1 97 ? -3.523 -1.659 -14.672 1.00 98.00 97 LEU A O 1
ATOM 754 N N . ALA A 1 98 ? -4.965 -0.160 -15.514 1.00 96.81 98 ALA A N 1
ATOM 755 C CA . ALA A 1 98 ? -5.663 -1.118 -16.372 1.00 96.81 98 ALA A CA 1
ATOM 756 C C . ALA A 1 98 ? -4.746 -1.762 -17.434 1.00 96.81 98 ALA A C 1
ATOM 758 O O . ALA A 1 98 ? -5.025 -2.863 -17.902 1.00 96.81 98 ALA A O 1
ATOM 759 N N . ALA A 1 99 ? -3.643 -1.103 -17.802 1.00 96.88 99 ALA A N 1
ATOM 760 C CA . ALA A 1 99 ? -2.672 -1.603 -18.774 1.00 96.88 99 ALA A CA 1
ATOM 761 C C . ALA A 1 99 ? -1.569 -2.499 -18.170 1.00 96.88 99 ALA A C 1
ATOM 763 O O . ALA A 1 99 ? -0.694 -2.959 -18.913 1.00 96.88 99 ALA A O 1
ATOM 764 N N . LEU A 1 100 ? -1.570 -2.712 -16.849 1.00 97.00 100 LEU A N 1
ATOM 765 C CA . LEU A 1 100 ? -0.567 -3.494 -16.123 1.00 97.00 100 LEU A CA 1
ATOM 766 C C . LEU A 1 100 ? -1.204 -4.775 -15.569 1.00 97.00 100 LEU A C 1
ATOM 768 O O . LEU A 1 100 ? -2.041 -4.722 -14.665 1.00 97.00 100 LEU A O 1
ATOM 772 N N . ASP A 1 101 ? -0.788 -5.927 -16.094 1.00 94.75 101 ASP A N 1
ATOM 773 C CA . ASP A 1 101 ? -1.294 -7.244 -15.687 1.00 94.75 101 ASP A CA 1
ATOM 774 C C . ASP A 1 101 ? -0.543 -7.772 -14.456 1.00 94.75 101 ASP A C 1
ATOM 776 O O . ASP A 1 101 ? 0.387 -8.572 -14.529 1.00 94.75 101 ASP A O 1
ATOM 780 N N . VAL A 1 102 ? -0.901 -7.216 -13.305 1.00 97.06 102 VAL A N 1
ATOM 781 C CA . VAL A 1 102 ? -0.370 -7.568 -11.988 1.00 97.06 102 VAL A CA 1
ATOM 782 C C . VAL A 1 102 ? -1.426 -7.231 -10.940 1.00 97.06 102 VAL A C 1
ATOM 784 O O . VAL A 1 102 ? -2.240 -6.321 -11.143 1.00 97.06 102 VAL A O 1
ATOM 787 N N . ARG A 1 103 ? -1.407 -7.947 -9.814 1.00 97.94 103 ARG A N 1
ATOM 788 C CA . ARG A 1 103 ? -2.228 -7.636 -8.635 1.00 97.94 103 ARG A CA 1
ATOM 789 C C . ARG A 1 103 ? -1.767 -6.302 -8.050 1.00 97.94 103 ARG A C 1
ATOM 791 O O . ARG A 1 103 ? -0.572 -6.000 -8.082 1.00 97.94 103 ARG A O 1
ATOM 798 N N . LYS A 1 104 ? -2.685 -5.483 -7.532 1.00 98.56 104 LYS A N 1
ATOM 799 C CA . LYS A 1 104 ? -2.343 -4.112 -7.118 1.00 98.56 104 LYS A CA 1
ATOM 800 C C . LYS A 1 104 ? -2.761 -3.790 -5.696 1.00 98.56 104 LYS A C 1
ATOM 802 O O . LYS A 1 104 ? -3.796 -4.263 -5.220 1.00 98.56 104 LYS A O 1
ATOM 807 N N . ILE A 1 105 ? -1.958 -2.946 -5.055 1.00 98.62 105 ILE A N 1
ATOM 808 C CA . ILE A 1 105 ? -2.231 -2.366 -3.742 1.00 98.62 105 ILE A CA 1
ATOM 809 C C . ILE A 1 105 ? -2.291 -0.849 -3.893 1.00 98.62 105 ILE A C 1
ATOM 811 O O . ILE A 1 105 ? -1.327 -0.223 -4.326 1.00 98.62 105 ILE A O 1
ATOM 815 N N . ALA A 1 106 ? -3.426 -0.266 -3.533 1.00 98.38 106 ALA A N 1
ATOM 816 C CA . ALA A 1 106 ? -3.607 1.179 -3.489 1.00 98.38 106 ALA A CA 1
ATOM 817 C C . ALA A 1 106 ? -3.258 1.701 -2.088 1.00 98.38 106 ALA A C 1
ATOM 819 O O . ALA A 1 106 ? -3.702 1.117 -1.102 1.00 98.38 106 ALA A O 1
ATOM 820 N N . ASN A 1 107 ? -2.501 2.790 -1.981 1.00 97.31 107 ASN A N 1
ATOM 821 C CA . ASN A 1 107 ? -2.149 3.430 -0.708 1.00 97.31 107 ASN A CA 1
ATOM 822 C C . ASN A 1 107 ? -2.404 4.951 -0.736 1.00 97.31 107 ASN A C 1
ATOM 824 O O . ASN A 1 107 ? -2.965 5.480 -1.699 1.00 97.31 107 ASN A O 1
ATOM 828 N N . GLY A 1 108 ? -2.003 5.646 0.333 1.00 94.69 108 GLY A N 1
ATOM 829 C CA . GLY A 1 108 ? -2.185 7.094 0.474 1.00 94.69 108 GLY A CA 1
ATOM 830 C C . GLY A 1 108 ? -3.629 7.488 0.757 1.00 94.69 108 GLY A C 1
ATOM 831 O O . GLY A 1 108 ? -4.077 8.563 0.365 1.00 94.69 108 GLY A O 1
ATOM 832 N N . LEU A 1 109 ? -4.376 6.590 1.398 1.00 96.06 109 LEU A N 1
ATOM 833 C CA . LEU A 1 109 ? -5.760 6.796 1.796 1.00 96.06 109 LEU A CA 1
ATOM 834 C C . LEU A 1 109 ? -5.819 7.004 3.306 1.00 96.06 109 LEU A C 1
ATOM 836 O O . LEU A 1 109 ? -5.163 6.285 4.058 1.00 96.06 109 LEU A O 1
ATOM 840 N N . PHE A 1 110 ? -6.634 7.959 3.744 1.00 93.31 110 PHE A N 1
ATOM 841 C CA . PHE A 1 110 ? -6.672 8.394 5.136 1.00 93.31 110 PHE A CA 1
ATOM 842 C C . PHE A 1 110 ? -8.107 8.435 5.664 1.00 93.31 110 PHE A C 1
ATOM 844 O O . PHE A 1 110 ? -9.035 8.844 4.965 1.00 93.31 110 PHE A O 1
ATOM 851 N N . LEU A 1 111 ? -8.271 8.023 6.917 1.00 91.50 111 LEU A N 1
ATOM 852 C CA . LEU A 1 111 ? -9.448 8.260 7.742 1.00 91.50 111 LEU A CA 1
ATOM 853 C C . LEU A 1 111 ? -8.992 9.022 8.981 1.00 91.50 111 LEU A C 1
ATOM 855 O O . LEU A 1 111 ? -8.420 8.457 9.917 1.00 91.50 111 LEU A O 1
ATOM 859 N N . LEU A 1 112 ? -9.238 10.322 8.971 1.00 86.50 112 LEU A N 1
ATOM 860 C CA . LEU A 1 112 ? -8.859 11.213 10.053 1.00 86.50 112 LEU A CA 1
ATOM 861 C C . LEU A 1 112 ? -9.995 11.297 11.075 1.00 86.50 112 LEU A C 1
ATOM 863 O O . LEU A 1 112 ? -11.140 10.919 10.813 1.00 86.50 112 LEU A O 1
ATOM 867 N N . LYS A 1 113 ? -9.682 11.813 12.263 1.00 77.69 113 LYS A N 1
ATOM 868 C CA . LYS A 1 113 ? -10.663 12.022 13.340 1.00 77.69 113 LYS A CA 1
ATOM 869 C C . LYS A 1 113 ? -11.891 12.805 12.864 1.00 77.69 113 LYS A C 1
ATOM 871 O O . LYS A 1 113 ? -13.022 12.492 13.241 1.00 77.69 113 LYS A O 1
ATOM 876 N N . ASP A 1 114 ? -11.640 13.869 12.120 1.00 80.62 114 ASP A N 1
ATOM 877 C CA . ASP A 1 114 ? -12.598 14.871 11.667 1.00 80.62 114 ASP A CA 1
ATOM 878 C C . ASP A 1 114 ? -12.942 14.743 10.179 1.00 80.62 114 ASP A C 1
ATOM 880 O O . ASP A 1 114 ? -13.895 15.375 9.723 1.00 80.62 114 ASP A O 1
ATOM 884 N N . ASP A 1 115 ? -12.246 13.867 9.451 1.00 86.69 115 ASP A N 1
ATOM 885 C CA . ASP A 1 115 ? -12.490 13.604 8.038 1.00 86.69 115 ASP A CA 1
ATOM 886 C C . ASP A 1 115 ? -12.536 12.099 7.735 1.00 86.69 115 ASP A C 1
ATOM 888 O O . ASP A 1 115 ? -11.524 11.403 7.662 1.00 86.69 115 ASP A O 1
ATOM 892 N N . ILE A 1 116 ? -13.754 11.607 7.511 1.00 89.31 116 ILE A N 1
ATOM 893 C CA . ILE A 1 116 ? -14.033 10.247 7.029 1.00 89.31 116 ILE A CA 1
ATOM 894 C C . ILE A 1 116 ? -14.645 10.260 5.622 1.00 89.31 116 ILE A C 1
ATOM 896 O O . ILE A 1 116 ? -15.339 9.317 5.240 1.00 89.31 116 ILE A O 1
ATOM 900 N N . SER A 1 117 ? -14.420 11.328 4.850 1.00 91.38 117 SER A N 1
ATOM 901 C CA . SER A 1 117 ? -14.982 11.512 3.504 1.00 91.38 117 SER A CA 1
ATOM 902 C C . SER A 1 117 ? -14.542 10.436 2.510 1.00 91.38 117 SER A C 1
ATOM 904 O O . SER A 1 117 ? -15.253 10.177 1.539 1.00 91.38 117 SER A O 1
ATOM 906 N N . LEU A 1 118 ? -13.427 9.738 2.767 1.00 94.88 118 LEU A N 1
ATOM 907 C CA . LEU A 1 118 ? -13.015 8.556 2.003 1.00 94.88 118 LEU A CA 1
ATOM 908 C C . LEU A 1 118 ? -14.148 7.525 1.881 1.00 94.88 118 LEU A C 1
ATOM 910 O O . LEU A 1 118 ? -14.327 6.937 0.816 1.00 94.88 118 LEU A O 1
ATOM 914 N N . LEU A 1 119 ? -14.943 7.346 2.943 1.00 95.00 119 LEU A N 1
ATOM 915 C CA . LEU A 1 119 ? -16.041 6.375 2.977 1.00 95.00 119 LEU A CA 1
ATOM 916 C C . LEU A 1 119 ? -17.141 6.690 1.952 1.00 95.00 119 LEU A C 1
ATOM 918 O O . LEU A 1 119 ? -17.889 5.799 1.555 1.00 95.00 119 LEU A O 1
ATOM 922 N N . ASP A 1 120 ? -17.224 7.943 1.506 1.00 95.00 120 ASP A N 1
ATOM 923 C CA . ASP A 1 120 ? -18.206 8.413 0.534 1.00 95.00 120 ASP A CA 1
ATOM 924 C C . ASP A 1 120 ? -17.687 8.312 -0.918 1.00 95.00 120 ASP A C 1
ATOM 926 O O . ASP A 1 120 ? -18.465 8.397 -1.869 1.00 95.00 120 ASP A O 1
ATOM 930 N N . ARG A 1 121 ? -16.391 8.021 -1.128 1.00 94.50 121 ARG A N 1
ATOM 931 C CA . ARG A 1 121 ? -15.735 7.945 -2.455 1.00 94.50 121 ARG A CA 1
ATOM 932 C C . ARG A 1 121 ? -15.903 6.592 -3.168 1.00 94.50 121 ARG A C 1
ATOM 934 O O . ARG A 1 121 ? -15.055 6.194 -3.965 1.00 94.50 121 ARG A O 1
ATOM 941 N N . THR A 1 122 ? -17.002 5.881 -2.920 1.00 96.12 122 THR A N 1
ATOM 942 C CA . THR A 1 122 ? -17.219 4.495 -3.396 1.00 96.12 122 THR A CA 1
ATOM 943 C C . THR A 1 122 ? -17.069 4.318 -4.910 1.00 96.12 122 THR A C 1
ATOM 945 O O . THR A 1 122 ? -16.435 3.363 -5.341 1.00 96.12 122 THR A O 1
ATOM 948 N N . ALA A 1 123 ? -17.548 5.263 -5.725 1.00 96.81 123 ALA A N 1
ATOM 949 C CA . ALA A 1 123 ? -17.412 5.184 -7.183 1.00 96.81 123 ALA A CA 1
ATOM 950 C C . ALA A 1 123 ? -15.944 5.157 -7.651 1.00 96.81 123 ALA A C 1
ATOM 952 O O . ALA A 1 123 ? 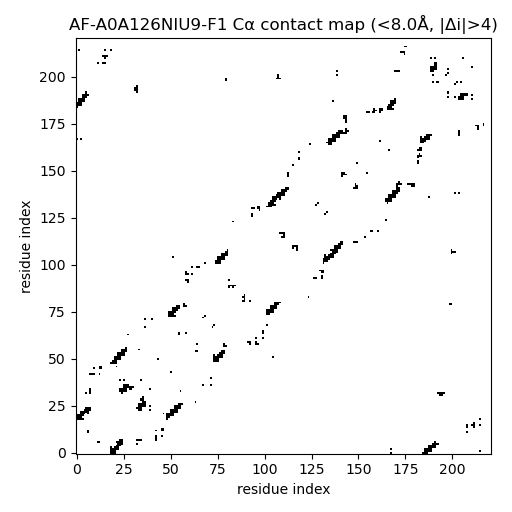-15.599 4.434 -8.583 1.00 96.81 123 ALA A O 1
ATOM 953 N N . HIS A 1 124 ? -15.065 5.919 -6.991 1.00 97.44 124 HIS A N 1
ATOM 954 C CA . HIS A 1 124 ? -13.639 5.904 -7.309 1.00 97.44 124 HIS A CA 1
ATOM 955 C C . HIS A 1 124 ? -12.973 4.608 -6.833 1.00 97.44 124 HIS A C 1
ATOM 957 O O . HIS A 1 124 ? -12.191 4.012 -7.569 1.00 97.44 124 HIS A O 1
ATOM 963 N N . MET A 1 125 ? -13.340 4.126 -5.643 1.00 98.12 125 MET A N 1
ATOM 964 C CA . MET A 1 125 ? -12.862 2.841 -5.120 1.00 98.12 125 MET A CA 1
ATOM 965 C C . MET A 1 125 ? -13.261 1.676 -6.036 1.00 98.12 125 MET A C 1
ATOM 967 O O . MET A 1 125 ? -12.442 0.808 -6.322 1.00 98.12 125 MET A O 1
ATOM 971 N N . ASP A 1 126 ? -14.489 1.687 -6.561 1.00 98.31 126 ASP A N 1
ATOM 972 C CA . ASP A 1 126 ? -14.963 0.696 -7.530 1.00 98.31 126 ASP A CA 1
ATOM 973 C C . ASP A 1 126 ? -14.153 0.732 -8.830 1.00 98.31 126 ASP A C 1
ATOM 975 O O . ASP A 1 126 ? -13.793 -0.320 -9.354 1.00 98.31 126 ASP A O 1
ATOM 979 N N . ALA A 1 127 ? -13.826 1.926 -9.334 1.00 98.12 127 ALA A N 1
ATOM 980 C CA . ALA A 1 127 ? -12.984 2.073 -10.518 1.00 98.12 127 ALA A CA 1
ATOM 981 C C . ALA A 1 127 ? -11.567 1.519 -10.285 1.00 98.12 127 ALA A C 1
ATOM 983 O O . ALA A 1 127 ? -11.019 0.843 -11.152 1.00 98.12 127 ALA A O 1
ATOM 984 N N . LEU A 1 128 ? -10.990 1.739 -9.098 1.00 98.38 128 LEU A N 1
ATOM 985 C CA . LEU A 1 128 ? -9.697 1.161 -8.719 1.00 98.38 128 LEU A CA 1
ATOM 986 C C . LEU A 1 128 ? -9.756 -0.376 -8.681 1.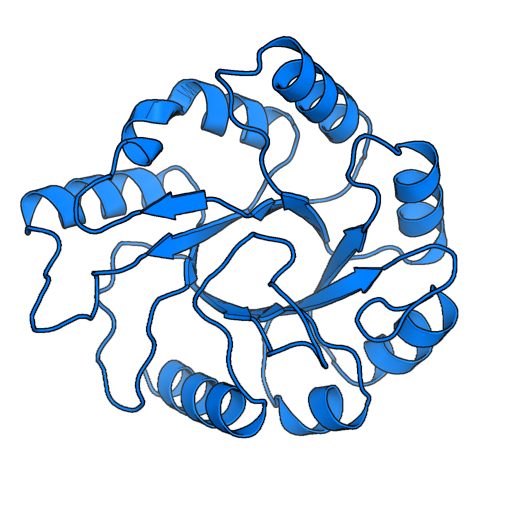00 98.38 128 LEU A C 1
ATOM 988 O O . LEU A 1 128 ? -8.873 -1.034 -9.233 1.00 98.38 128 LEU A O 1
ATOM 992 N N . VAL A 1 129 ? -10.814 -0.957 -8.101 1.00 98.19 129 VAL A N 1
ATOM 993 C CA . VAL A 1 129 ? -11.035 -2.417 -8.107 1.00 98.19 129 VAL A CA 1
ATOM 994 C C . VAL A 1 129 ? -11.155 -2.949 -9.538 1.00 98.19 129 VAL A C 1
ATOM 996 O O . VAL A 1 129 ? -10.523 -3.948 -9.875 1.00 98.19 129 VAL A O 1
ATOM 999 N N . GLN A 1 130 ? -11.904 -2.265 -10.408 1.00 97.50 130 GLN A N 1
ATOM 1000 C CA . GLN A 1 130 ? -12.035 -2.636 -11.824 1.00 97.50 130 GLN A CA 1
ATOM 1001 C C . GLN A 1 130 ? -10.693 -2.602 -1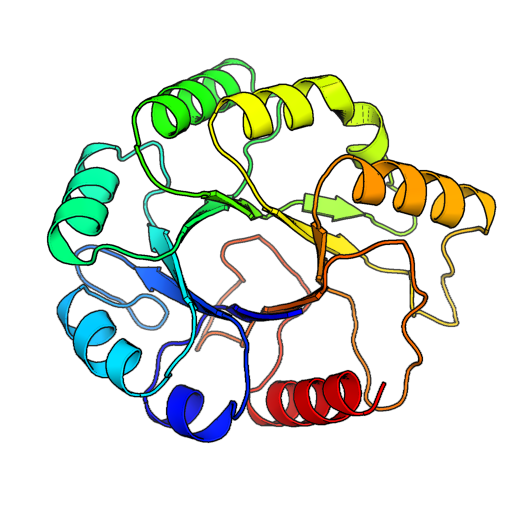2.575 1.00 97.50 130 GLN A C 1
ATOM 1003 O O . GLN A 1 130 ? -10.494 -3.396 -13.491 1.00 97.50 130 GLN A O 1
ATOM 1008 N N . SER A 1 131 ? -9.753 -1.752 -12.155 1.00 96.56 131 SER A N 1
ATOM 1009 C CA . SER A 1 131 ? -8.380 -1.702 -12.6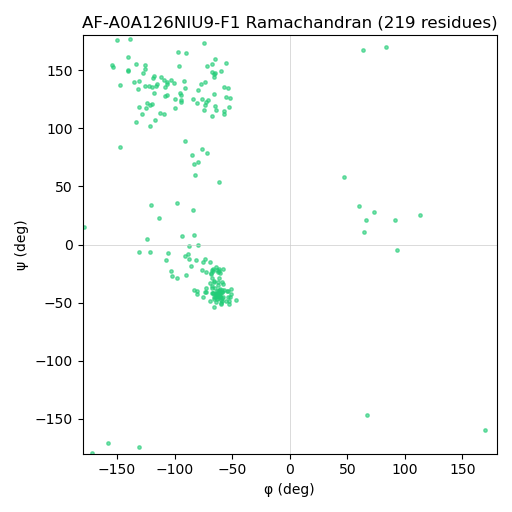82 1.00 96.56 131 SER A CA 1
ATOM 1010 C C . SER A 1 131 ? -7.424 -2.733 -12.051 1.00 96.56 131 SER A C 1
ATOM 1012 O O . SER A 1 131 ? -6.215 -2.712 -12.310 1.00 96.56 131 SER A O 1
ATOM 1014 N N . GLY A 1 132 ? -7.935 -3.658 -11.234 1.00 96.38 132 GLY A N 1
ATOM 1015 C CA . GLY A 1 132 ? -7.174 -4.765 -10.647 1.00 96.38 132 GLY A CA 1
ATOM 1016 C C . GLY A 1 132 ? -6.548 -4.467 -9.283 1.00 96.38 132 GLY A C 1
ATOM 1017 O O . GLY A 1 132 ? -5.584 -5.135 -8.900 1.00 96.38 132 GLY A O 1
ATOM 1018 N N . VAL A 1 133 ? -7.051 -3.465 -8.553 1.00 98.44 133 VAL A N 1
ATOM 1019 C CA . VAL A 1 133 ? -6.715 -3.287 -7.133 1.00 98.44 133 VAL A CA 1
ATOM 1020 C C . VAL A 1 133 ? -7.404 -4.360 -6.304 1.00 98.44 133 VAL A C 1
ATOM 1022 O O . VAL A 1 133 ? -8.626 -4.478 -6.310 1.00 98.44 133 VAL A O 1
ATOM 1025 N N . GLU A 1 134 ? -6.605 -5.125 -5.564 1.00 98.06 134 GLU A N 1
ATOM 1026 C CA . GLU A 1 134 ? -7.102 -6.182 -4.682 1.00 98.06 134 GLU A CA 1
ATOM 1027 C C . GLU A 1 134 ? -7.114 -5.772 -3.212 1.00 98.06 134 GLU A C 1
ATOM 1029 O O . GLU A 1 134 ? -7.901 -6.308 -2.432 1.00 98.06 134 GLU A O 1
ATOM 1034 N N . MET A 1 135 ? -6.232 -4.847 -2.824 1.00 98.00 135 MET A N 1
ATOM 1035 C CA . MET A 1 135 ? -6.132 -4.368 -1.450 1.00 98.00 135 MET A CA 1
ATOM 1036 C C . MET A 1 135 ? -5.881 -2.867 -1.379 1.00 98.00 135 MET A C 1
ATOM 1038 O O . MET A 1 135 ? -5.207 -2.285 -2.229 1.00 98.00 135 MET A O 1
ATOM 1042 N N . PHE A 1 136 ? -6.378 -2.266 -0.304 1.00 98.44 136 PHE A N 1
ATOM 1043 C CA . PHE A 1 136 ? -6.187 -0.861 0.029 1.00 98.44 136 PHE A CA 1
ATOM 1044 C C . PHE A 1 136 ? -5.387 -0.733 1.326 1.00 98.44 136 PHE A C 1
ATOM 1046 O O . PHE A 1 136 ? -5.627 -1.468 2.281 1.00 98.44 136 PHE A O 1
ATOM 1053 N N . GLN A 1 137 ? -4.439 0.195 1.378 1.00 97.62 137 GLN A N 1
ATOM 1054 C CA . GLN A 1 137 ? -3.783 0.638 2.600 1.00 97.62 137 GLN A CA 1
ATOM 1055 C C . GLN A 1 137 ? -4.429 1.940 3.050 1.00 97.62 137 GLN A C 1
ATOM 1057 O O . GLN A 1 137 ? -4.392 2.931 2.321 1.00 97.62 137 GLN A O 1
ATOM 1062 N N . VAL A 1 138 ? -5.044 1.911 4.231 1.00 96.06 138 VAL A N 1
ATOM 1063 C CA . VAL A 1 138 ? -5.722 3.070 4.814 1.00 96.06 138 VAL A CA 1
ATOM 1064 C C . VAL A 1 138 ? -5.098 3.391 6.166 1.00 96.06 138 VAL A C 1
ATOM 1066 O O . VAL A 1 138 ? -5.128 2.558 7.074 1.00 96.06 138 VAL A O 1
ATOM 1069 N N . GLU A 1 139 ? -4.552 4.595 6.299 1.00 92.88 139 GLU A N 1
ATOM 1070 C CA . GLU A 1 139 ? -4.117 5.144 7.581 1.00 92.88 139 GLU A CA 1
ATOM 1071 C C . GLU A 1 139 ? -5.330 5.677 8.338 1.00 92.88 139 GLU A C 1
ATOM 1073 O O . GLU A 1 139 ? -6.167 6.384 7.777 1.00 92.88 139 GLU A O 1
ATOM 1078 N N . ILE A 1 140 ? -5.444 5.329 9.613 1.00 88.69 140 ILE A N 1
ATOM 1079 C CA . ILE A 1 140 ? -6.561 5.722 10.459 1.00 88.69 140 ILE A CA 1
ATOM 1080 C C . ILE A 1 140 ? -5.994 6.420 11.685 1.00 88.69 140 ILE A C 1
ATOM 1082 O O . ILE A 1 140 ? -5.271 5.807 12.453 1.00 88.69 140 ILE A O 1
ATOM 1086 N N . GLU A 1 141 ? -6.318 7.693 11.893 1.00 78.88 141 GLU A N 1
ATOM 1087 C CA . GLU A 1 141 ? -5.737 8.506 12.976 1.00 78.88 141 GLU A CA 1
ATOM 1088 C C . GLU A 1 141 ? -6.651 8.587 14.216 1.00 78.88 141 GLU A C 1
ATOM 1090 O O . GLU A 1 141 ? -6.799 9.653 14.811 1.00 78.88 141 GLU A O 1
ATOM 1095 N N . SER A 1 142 ? -7.386 7.518 14.565 1.00 68.00 142 SER A N 1
ATOM 1096 C CA . SER A 1 142 ? -8.319 7.548 15.724 1.00 68.00 142 SER A CA 1
ATOM 1097 C C . SER A 1 142 ? -9.078 6.245 16.049 1.00 68.00 142 SER A C 1
ATOM 1099 O O . SER A 1 142 ? -10.057 6.282 16.812 1.00 68.00 142 SER A O 1
ATOM 1101 N N . LEU A 1 143 ? -8.700 5.064 15.527 1.00 68.38 143 LEU A N 1
ATOM 1102 C CA . LEU A 1 143 ? -9.357 3.832 16.011 1.00 68.38 143 LEU A CA 1
ATOM 1103 C C . LEU A 1 143 ? -8.894 3.479 17.422 1.00 68.38 143 LEU A C 1
ATOM 1105 O O . LEU A 1 143 ? -9.701 3.001 18.231 1.00 68.38 143 LEU A O 1
ATOM 1109 N N . VAL A 1 144 ? -7.612 3.715 17.703 1.00 62.88 144 VAL A N 1
ATOM 1110 C CA . VAL A 1 144 ? -6.958 3.330 18.958 1.00 62.88 144 VAL A CA 1
ATOM 1111 C C . VAL A 1 144 ? -6.638 4.496 19.896 1.00 62.88 144 VAL A C 1
ATOM 1113 O O . VAL A 1 144 ? -6.371 4.235 21.070 1.00 62.88 144 VAL A O 1
ATOM 1116 N N . ASP A 1 145 ? -6.711 5.750 19.434 1.00 61.09 145 ASP A N 1
ATOM 1117 C CA . ASP A 1 145 ? -6.438 6.928 20.270 1.00 61.09 145 ASP A CA 1
ATOM 1118 C C . ASP A 1 145 ? -7.490 7.062 21.402 1.00 61.09 145 ASP A C 1
ATOM 1120 O O . ASP A 1 145 ? -8.695 7.184 21.138 1.00 61.09 145 ASP A O 1
ATOM 1124 N N . PRO A 1 146 ? -7.080 7.014 22.687 1.00 57.41 146 PRO A N 1
ATOM 1125 C CA . PRO A 1 146 ? -7.989 7.137 23.821 1.00 57.41 146 PRO A CA 1
ATOM 1126 C C . PRO A 1 146 ? -8.630 8.527 23.968 1.00 57.41 146 PRO A C 1
ATOM 1128 O O . PRO A 1 146 ? -9.767 8.588 24.445 1.00 57.41 146 PRO A O 1
ATOM 1131 N N . GLU A 1 147 ? -7.956 9.594 23.531 1.00 58.00 147 GLU A N 1
ATOM 1132 C CA . GLU A 1 147 ? -8.395 10.998 23.626 1.00 58.00 147 GLU A CA 1
ATOM 1133 C C . GLU A 1 147 ? -9.253 11.422 22.419 1.00 58.00 147 GLU A C 1
ATOM 1135 O O . GLU A 1 147 ? -9.905 12.471 22.405 1.00 58.00 147 GLU A O 1
ATOM 1140 N N . SER A 1 148 ? -9.267 10.592 21.376 1.00 60.22 148 SER A N 1
ATOM 1141 C CA . SER A 1 148 ? -9.852 10.907 20.083 1.00 60.22 148 SER A CA 1
ATOM 1142 C C . SER A 1 148 ? -10.429 9.655 19.432 1.00 60.22 148 SER A C 1
ATOM 1144 O O . SER A 1 148 ? -9.789 9.003 18.616 1.00 60.22 148 SER A O 1
ATOM 1146 N N . LYS A 1 149 ? -11.660 9.292 19.798 1.00 65.94 149 LYS A N 1
ATOM 1147 C CA . LYS A 1 149 ? -12.289 8.060 19.305 1.00 65.94 149 LYS A CA 1
ATOM 1148 C C . LYS A 1 149 ? -13.244 8.350 18.162 1.00 65.94 149 LYS A C 1
ATOM 1150 O O . LYS A 1 149 ? -14.229 9.065 18.352 1.00 65.94 149 LYS A O 1
ATOM 1155 N N . ILE A 1 150 ? -13.041 7.677 17.028 1.00 71.38 150 ILE A N 1
ATOM 1156 C CA . ILE A 1 150 ? -14.098 7.535 16.018 1.00 71.38 150 ILE A CA 1
ATOM 1157 C C . ILE A 1 150 ? -15.348 6.996 16.718 1.00 71.38 150 ILE A C 1
ATOM 1159 O O . ILE A 1 150 ? -15.292 5.967 17.410 1.00 71.38 150 ILE A O 1
ATOM 1163 N N . SER A 1 151 ? -16.466 7.708 16.551 1.00 76.69 151 SER A N 1
ATOM 1164 C CA . SER A 1 151 ? -17.757 7.338 17.141 1.00 76.69 151 SER A CA 1
ATOM 1165 C C . SER A 1 151 ? -18.167 5.916 16.742 1.00 76.69 151 SER A C 1
ATOM 1167 O O . SER A 1 151 ? -17.766 5.416 15.691 1.00 76.69 151 SER A O 1
ATOM 1169 N N . SER A 1 152 ? -19.012 5.255 17.536 1.00 79.38 152 SER A N 1
ATOM 1170 C CA . SER A 1 152 ? -19.536 3.919 17.197 1.00 79.38 152 SER A CA 1
ATOM 1171 C C . SER A 1 152 ? -20.194 3.882 15.812 1.00 79.38 152 SER A C 1
ATOM 1173 O O . SER A 1 152 ? -19.960 2.951 15.046 1.00 79.38 152 SER A O 1
ATOM 1175 N N . LYS A 1 153 ? -20.941 4.937 15.455 1.00 82.12 153 LYS A N 1
ATOM 1176 C CA . LYS A 1 153 ? -21.523 5.118 14.118 1.00 82.12 153 LYS A CA 1
ATOM 1177 C C . LYS A 1 153 ? -20.447 5.204 13.030 1.00 82.12 153 LYS A C 1
ATOM 1179 O O . LYS A 1 153 ? -20.593 4.577 11.987 1.00 82.12 153 LYS A O 1
ATOM 1184 N N . GLY A 1 154 ? -19.368 5.951 13.272 1.00 85.12 154 GLY A N 1
ATOM 1185 C CA . GLY A 1 154 ? -18.223 6.021 12.359 1.00 85.12 154 GLY A CA 1
ATOM 1186 C C . GLY A 1 154 ? -17.552 4.659 12.170 1.00 85.12 154 GLY A C 1
ATOM 1187 O O . GLY A 1 154 ? -17.319 4.252 11.040 1.00 85.12 154 GLY A O 1
ATOM 1188 N N . ARG A 1 155 ? -17.345 3.901 13.254 1.00 86.75 155 ARG A N 1
ATOM 1189 C CA . ARG A 1 155 ? -16.776 2.543 13.190 1.00 86.75 155 ARG A CA 1
ATOM 1190 C C . ARG A 1 155 ? -17.646 1.578 12.386 1.00 86.75 155 ARG A C 1
ATOM 1192 O O . ARG A 1 155 ? -17.102 0.783 11.633 1.00 86.75 155 ARG A O 1
ATOM 1199 N N . GLY A 1 156 ? -18.972 1.673 12.512 1.00 89.00 156 GLY A N 1
ATOM 1200 C CA . GLY A 1 156 ? -19.907 0.892 11.696 1.00 89.00 156 GLY A CA 1
ATOM 1201 C C . GLY A 1 156 ? -19.736 1.164 10.200 1.00 89.00 156 GLY A C 1
ATOM 1202 O O . GLY A 1 156 ? -19.556 0.228 9.430 1.00 89.00 156 GLY A O 1
ATOM 1203 N N . ARG A 1 157 ? -19.674 2.444 9.802 1.00 92.50 157 ARG A N 1
ATOM 1204 C CA . ARG A 1 157 ? -19.426 2.830 8.400 1.00 92.50 157 ARG A CA 1
ATOM 1205 C C . ARG A 1 157 ? -18.068 2.344 7.887 1.00 92.50 157 ARG A C 1
ATOM 1207 O O . ARG A 1 157 ? -17.971 1.908 6.747 1.00 92.50 157 ARG A O 1
ATOM 1214 N N . ILE A 1 158 ? -17.026 2.408 8.720 1.00 93.38 158 ILE A N 1
ATOM 1215 C CA . ILE A 1 158 ? -15.692 1.891 8.375 1.00 93.38 158 ILE A CA 1
ATOM 1216 C C . ILE A 1 158 ? -15.752 0.380 8.140 1.00 93.38 158 ILE A C 1
ATOM 1218 O O . ILE A 1 158 ? -15.241 -0.095 7.132 1.00 93.38 158 ILE A O 1
ATOM 1222 N N . ALA A 1 159 ? -16.416 -0.363 9.028 1.00 93.75 159 ALA A N 1
ATOM 1223 C CA . ALA A 1 159 ? -16.559 -1.808 8.891 1.00 93.75 159 ALA A CA 1
ATOM 1224 C C . ALA A 1 159 ? -17.322 -2.209 7.620 1.00 93.75 159 ALA A C 1
ATOM 1226 O O . ALA A 1 159 ? -16.898 -3.120 6.914 1.00 93.75 159 ALA A O 1
ATOM 1227 N N . GLU A 1 160 ? -18.408 -1.507 7.288 1.00 95.19 160 GLU A N 1
ATOM 1228 C CA . GLU A 1 160 ? -19.139 -1.704 6.027 1.00 95.19 160 GLU A CA 1
ATOM 1229 C C . GLU A 1 160 ? -18.253 -1.429 4.805 1.00 95.19 160 GLU A C 1
ATOM 1231 O O . GLU A 1 160 ? -18.255 -2.192 3.837 1.00 95.19 160 GLU A O 1
ATOM 1236 N N . PHE A 1 161 ? -17.455 -0.361 4.862 1.00 96.62 161 PHE A N 1
ATOM 1237 C CA . PHE A 1 161 ? -16.536 0.003 3.792 1.00 96.62 161 PHE A CA 1
ATOM 1238 C C . PHE A 1 161 ? -15.420 -1.040 3.610 1.00 96.62 161 PHE A C 1
ATOM 1240 O O . PHE A 1 161 ? -15.167 -1.465 2.485 1.00 96.62 161 PHE A O 1
ATOM 1247 N N . PHE A 1 162 ? -14.798 -1.522 4.692 1.00 96.38 162 PHE A N 1
ATOM 1248 C CA . PHE A 1 162 ? -13.734 -2.539 4.631 1.00 96.38 162 PHE A CA 1
ATOM 1249 C C . PHE A 1 162 ? -14.239 -3.941 4.288 1.00 96.38 162 PHE A C 1
ATOM 1251 O O . PHE A 1 162 ? -13.496 -4.744 3.724 1.00 96.38 162 PHE A O 1
ATOM 1258 N N . LEU A 1 163 ? -15.514 -4.233 4.552 1.00 95.38 163 LEU A N 1
ATOM 1259 C CA . LEU A 1 163 ? -16.141 -5.456 4.063 1.00 95.38 163 LEU A CA 1
ATOM 1260 C C . LEU A 1 163 ? -16.219 -5.470 2.527 1.00 95.38 163 LEU A C 1
ATOM 1262 O O . LEU A 1 163 ? -16.040 -6.520 1.909 1.00 95.38 163 LEU A O 1
ATOM 1266 N N . ARG A 1 164 ? -16.474 -4.307 1.914 1.00 96.56 164 ARG A N 1
ATOM 1267 C CA . ARG A 1 164 ? -16.556 -4.145 0.456 1.00 96.56 164 ARG A CA 1
ATOM 1268 C C . ARG A 1 164 ? -15.183 -4.033 -0.205 1.00 96.56 164 ARG A C 1
ATOM 1270 O O . ARG A 1 164 ? -14.982 -4.597 -1.278 1.00 96.56 164 ARG A O 1
ATOM 1277 N N . TYR A 1 165 ? -14.258 -3.314 0.424 1.00 97.94 165 TYR A N 1
ATOM 1278 C CA . TYR A 1 165 ? -12.919 -3.047 -0.093 1.00 97.94 165 TYR A CA 1
ATOM 1279 C C . TYR A 1 165 ? -11.881 -3.664 0.852 1.00 97.94 165 TYR A C 1
ATOM 1281 O O . TYR A 1 165 ? -11.699 -3.146 1.952 1.00 97.94 165 TYR A O 1
ATOM 1289 N N . PRO A 1 166 ? -11.204 -4.767 0.472 1.00 97.12 166 PRO A N 1
ATOM 1290 C CA . PRO A 1 166 ? -10.232 -5.425 1.341 1.00 97.12 166 PRO A CA 1
ATOM 1291 C C . PRO A 1 166 ? -9.117 -4.464 1.782 1.00 97.12 166 PRO A C 1
ATOM 1293 O O . PRO A 1 166 ? -8.317 -4.013 0.965 1.00 97.12 166 PRO A O 1
ATOM 1296 N N . THR A 1 167 ? -9.047 -4.173 3.082 1.00 97.81 167 THR A N 1
ATOM 1297 C CA . THR A 1 167 ? -8.158 -3.125 3.605 1.00 97.81 167 THR A CA 1
ATOM 1298 C C . THR A 1 167 ? -7.126 -3.660 4.592 1.00 97.81 167 THR A C 1
ATOM 1300 O O . THR A 1 167 ? -7.450 -4.415 5.511 1.00 97.81 167 THR A O 1
ATOM 1303 N N . LEU A 1 168 ? -5.880 -3.218 4.429 1.00 96.69 168 LEU A N 1
ATOM 1304 C CA . LEU A 1 168 ? -4.844 -3.230 5.453 1.00 96.69 168 LEU A CA 1
ATOM 1305 C C . LEU A 1 168 ? -4.850 -1.872 6.152 1.00 96.69 168 LEU A C 1
ATOM 1307 O O . LEU A 1 168 ? -4.781 -0.840 5.486 1.00 96.69 168 LEU A O 1
ATOM 1311 N N . ILE A 1 169 ? -4.907 -1.864 7.480 1.00 94.06 169 ILE A N 1
ATOM 1312 C CA . ILE A 1 169 ? -4.936 -0.609 8.239 1.00 94.06 169 ILE A CA 1
ATOM 1313 C C . ILE A 1 169 ? -3.566 -0.267 8.817 1.00 94.06 169 ILE A C 1
ATOM 1315 O O . ILE A 1 169 ? -2.853 -1.137 9.324 1.00 94.06 169 ILE A O 1
ATOM 1319 N N . GLY A 1 170 ? -3.224 1.011 8.750 1.00 90.31 170 GLY A N 1
ATOM 1320 C CA . GLY A 1 170 ? -2.166 1.641 9.526 1.00 90.31 170 GLY A CA 1
ATOM 1321 C C . GLY A 1 170 ? -2.831 2.545 10.555 1.00 90.31 170 GLY A C 1
ATOM 1322 O O . GLY A 1 170 ? -3.854 3.155 10.269 1.00 90.31 170 GLY A O 1
ATOM 1323 N N . ASP A 1 171 ? -2.306 2.603 11.767 1.00 83.81 171 ASP A N 1
ATOM 1324 C CA . ASP A 1 171 ? -2.749 3.529 12.818 1.00 83.81 171 ASP A CA 1
ATOM 1325 C C . ASP A 1 171 ? -1.521 3.821 13.688 1.00 83.81 171 ASP A C 1
ATOM 1327 O O . ASP A 1 171 ? -0.477 3.205 13.505 1.00 83.81 171 ASP A O 1
ATOM 1331 N N . SER A 1 172 ? -1.651 4.710 14.661 1.00 78.00 172 SER A N 1
ATOM 1332 C CA . SER A 1 172 ? -0.743 5.011 15.768 1.00 78.00 172 SER A CA 1
ATOM 1333 C C . SER A 1 172 ? -0.501 3.820 16.717 1.00 78.00 172 SER A C 1
ATOM 1335 O O . SER A 1 172 ? -0.678 3.901 17.935 1.00 78.00 172 SER A O 1
ATOM 1337 N N . PHE A 1 173 ? -0.081 2.669 16.184 1.00 75.69 173 PHE A N 1
ATOM 1338 C CA . PHE A 1 173 ? 0.129 1.457 16.969 1.00 75.69 173 PHE A CA 1
ATOM 1339 C C . PHE A 1 173 ? 1.131 1.686 18.105 1.00 75.69 173 PHE A C 1
ATOM 1341 O O . PHE A 1 173 ? 2.338 1.830 17.907 1.00 75.69 173 PHE A O 1
ATOM 1348 N N . VAL A 1 174 ? 0.617 1.635 19.328 1.00 67.06 174 VAL A N 1
ATOM 1349 C CA . VAL A 1 174 ? 1.394 1.539 20.561 1.00 67.06 174 VAL A CA 1
ATOM 1350 C C . VAL A 1 174 ? 1.338 0.109 21.088 1.00 67.06 174 VAL A C 1
ATOM 1352 O O . VAL A 1 174 ? 0.320 -0.583 21.009 1.00 67.06 174 VAL A O 1
ATOM 1355 N N . VAL A 1 175 ? 2.470 -0.357 21.622 1.00 56.66 175 VAL A N 1
ATOM 1356 C CA . VAL A 1 175 ? 2.578 -1.687 22.232 1.00 56.66 175 VAL A CA 1
ATOM 1357 C C . VAL A 1 175 ? 1.508 -1.801 23.320 1.00 56.66 175 VAL A C 1
ATOM 1359 O O . VAL A 1 175 ? 1.487 -0.957 24.209 1.00 56.66 175 VAL A O 1
ATOM 1362 N N . SER A 1 176 ? 0.679 -2.853 23.257 1.00 58.59 176 SER A N 1
ATOM 1363 C CA . SER A 1 176 ? -0.453 -3.199 24.150 1.00 58.59 176 SER A CA 1
ATOM 1364 C C . SER A 1 176 ? -1.859 -2.719 23.768 1.00 58.59 176 SER A C 1
ATOM 1366 O O . SER A 1 176 ? -2.816 -3.150 24.416 1.00 58.59 176 SER A O 1
ATOM 1368 N N . THR A 1 177 ? -2.042 -1.932 22.704 1.00 62.75 177 THR A N 1
ATOM 1369 C CA . THR A 1 177 ? -3.402 -1.501 22.351 1.00 62.75 177 THR A CA 1
ATOM 1370 C C . THR A 1 177 ? -4.161 -2.575 21.583 1.00 62.75 177 THR A C 1
ATOM 1372 O O . THR A 1 177 ? -3.746 -3.017 20.513 1.00 62.75 177 THR A O 1
ATOM 1375 N N . LYS A 1 178 ? -5.309 -2.988 22.130 1.00 72.25 178 LYS A N 1
ATOM 1376 C CA . LYS A 1 178 ? -6.265 -3.841 21.424 1.00 72.25 178 LYS A CA 1
ATOM 1377 C C . LYS A 1 178 ? -6.858 -3.042 20.268 1.00 72.25 178 LYS A C 1
ATOM 1379 O O . LYS A 1 178 ? -7.630 -2.112 20.495 1.00 72.25 178 LYS A O 1
ATOM 1384 N N . ILE A 1 179 ? -6.503 -3.416 19.047 1.00 77.25 179 ILE A N 1
ATOM 1385 C CA . ILE A 1 179 ? -7.030 -2.768 17.850 1.00 77.25 179 ILE A CA 1
ATOM 1386 C C . ILE A 1 179 ? -8.457 -3.276 17.632 1.00 77.25 179 ILE A C 1
ATOM 1388 O O . ILE A 1 179 ? -8.661 -4.494 17.611 1.00 77.25 179 ILE A O 1
ATOM 1392 N N . PRO A 1 180 ? -9.458 -2.384 17.527 1.00 78.75 180 PRO A N 1
ATOM 1393 C CA . PRO A 1 180 ? -10.811 -2.793 17.192 1.00 78.75 180 PRO A CA 1
ATOM 1394 C C . PRO A 1 180 ? -10.833 -3.552 15.864 1.00 78.75 180 PRO A C 1
ATOM 1396 O O . PRO A 1 180 ? -10.215 -3.128 14.889 1.00 78.75 180 PRO A O 1
ATOM 1399 N N . ASP A 1 181 ? -11.564 -4.661 15.828 1.00 85.19 181 ASP A N 1
ATOM 1400 C CA . ASP A 1 181 ? -11.910 -5.291 14.561 1.00 85.19 181 ASP A CA 1
ATOM 1401 C C . ASP A 1 181 ? -12.995 -4.450 13.881 1.00 85.19 181 ASP A C 1
ATOM 1403 O O . ASP A 1 181 ? -14.099 -4.274 14.401 1.00 85.19 181 ASP A O 1
ATOM 1407 N N . VAL A 1 182 ? -12.633 -3.888 12.738 1.00 88.94 182 VAL A N 1
ATOM 1408 C CA . VAL A 1 182 ? -13.486 -3.138 11.820 1.00 88.94 182 VAL A CA 1
ATOM 1409 C C . VAL A 1 182 ? -13.481 -3.816 10.449 1.00 88.94 182 VAL A C 1
ATOM 1411 O O . VAL A 1 182 ? -13.551 -3.144 9.430 1.00 88.94 182 VAL A O 1
ATOM 1414 N N . GLN A 1 183 ? -13.396 -5.152 10.417 1.00 93.25 183 GLN A N 1
ATOM 1415 C CA . GLN A 1 183 ? -13.387 -5.976 9.201 1.00 93.25 183 GLN A CA 1
ATOM 1416 C C . GLN A 1 183 ? -12.146 -5.780 8.313 1.00 93.25 183 GLN A C 1
ATOM 1418 O O . GLN A 1 183 ? -12.157 -6.114 7.127 1.00 93.25 183 GLN A O 1
ATOM 1423 N N . GLN A 1 184 ? -11.049 -5.265 8.873 1.00 94.19 184 GLN A N 1
ATOM 1424 C CA . GLN A 1 184 ? -9.776 -5.182 8.162 1.00 94.19 184 GLN A CA 1
ATOM 1425 C C . GLN A 1 184 ? -9.218 -6.578 7.837 1.00 94.19 184 GLN A C 1
ATOM 1427 O O . GLN A 1 184 ? -9.335 -7.524 8.614 1.00 94.19 184 GLN A O 1
ATOM 1432 N N . ARG A 1 185 ? -8.514 -6.704 6.708 1.00 95.75 185 ARG A N 1
ATOM 1433 C CA . ARG A 1 185 ? -7.769 -7.924 6.335 1.00 95.75 185 ARG A CA 1
ATOM 1434 C C . ARG A 1 185 ? -6.458 -8.081 7.098 1.00 95.75 185 ARG A C 1
ATOM 1436 O O . ARG A 1 185 ? -5.891 -9.177 7.193 1.00 95.75 185 ARG A O 1
ATOM 1443 N N . GLY A 1 186 ? -5.939 -6.981 7.619 1.00 94.88 186 GLY A N 1
ATOM 1444 C CA . GLY A 1 186 ? -4.662 -6.972 8.295 1.00 94.88 186 GLY A CA 1
ATOM 1445 C C . GLY A 1 186 ? -4.161 -5.576 8.579 1.00 94.88 186 GLY A C 1
ATOM 1446 O O . GLY A 1 186 ? -4.921 -4.610 8.589 1.00 94.88 186 GLY A O 1
ATOM 1447 N N . PHE A 1 187 ? -2.858 -5.505 8.793 1.00 94.44 187 PHE A N 1
ATOM 1448 C CA . PHE A 1 187 ? -2.163 -4.305 9.217 1.00 94.44 187 PHE A CA 1
ATOM 1449 C C . PHE A 1 187 ? -1.021 -4.006 8.258 1.00 94.44 187 PHE A C 1
ATOM 1451 O O . PHE A 1 187 ? -0.431 -4.934 7.691 1.00 94.44 187 PHE A O 1
ATOM 1458 N N . TYR A 1 188 ? -0.681 -2.731 8.110 1.00 95.44 188 TYR A N 1
ATOM 1459 C CA . TYR A 1 188 ? 0.584 -2.342 7.506 1.00 95.44 188 TYR A CA 1
ATOM 1460 C C . TYR A 1 188 ? 1.377 -1.410 8.419 1.00 95.44 188 TYR A C 1
ATOM 1462 O O . TYR A 1 188 ? 0.820 -0.736 9.284 1.00 95.44 188 TYR A O 1
ATOM 1470 N N . LEU A 1 189 ? 2.695 -1.421 8.246 1.00 94.19 189 LEU A N 1
ATOM 1471 C CA . LEU A 1 189 ? 3.639 -0.575 8.968 1.00 94.19 189 LEU A CA 1
ATOM 1472 C C . LEU A 1 189 ? 4.589 0.066 7.962 1.00 94.19 189 LEU A C 1
ATOM 1474 O O . LEU A 1 189 ? 5.150 -0.642 7.126 1.00 94.19 189 LEU A O 1
ATOM 1478 N N . ASN A 1 190 ? 4.823 1.367 8.088 1.00 93.69 190 ASN A N 1
ATOM 1479 C CA . ASN A 1 190 ? 5.861 2.070 7.342 1.00 93.69 190 ASN A CA 1
ATOM 1480 C C . ASN A 1 190 ? 7.137 2.133 8.190 1.00 93.69 190 ASN A C 1
ATOM 1482 O O . ASN A 1 190 ? 7.108 2.624 9.322 1.00 93.69 190 ASN A O 1
ATOM 1486 N N . LEU A 1 191 ? 8.259 1.608 7.686 1.00 92.81 191 LEU A N 1
ATOM 1487 C CA . LEU A 1 191 ? 9.554 1.842 8.325 1.00 92.81 191 LEU A CA 1
ATOM 1488 C C . LEU A 1 191 ? 10.015 3.276 8.059 1.00 92.81 191 LEU A C 1
ATOM 1490 O O . LEU A 1 191 ? 9.857 3.790 6.956 1.00 92.81 191 LEU A O 1
ATOM 1494 N N . SER A 1 192 ? 10.602 3.918 9.070 1.00 86.06 192 SER A N 1
ATOM 1495 C CA . SER A 1 192 ? 11.164 5.262 8.924 1.00 86.06 192 SER A CA 1
ATOM 1496 C C . SER A 1 192 ? 12.340 5.242 7.937 1.00 86.06 192 SER A C 1
ATOM 1498 O O . SER A 1 192 ? 13.362 4.623 8.249 1.00 86.06 192 SER A O 1
ATOM 1500 N N . PRO A 1 193 ? 12.249 5.925 6.784 1.00 73.25 193 PRO A N 1
ATOM 1501 C CA . PRO A 1 193 ? 13.342 5.985 5.828 1.00 73.25 193 PRO A CA 1
ATOM 1502 C C . PRO A 1 193 ? 14.473 6.865 6.382 1.00 73.25 193 PRO A C 1
ATOM 1504 O O . PRO A 1 193 ? 14.250 7.773 7.193 1.00 73.25 193 PRO A O 1
ATOM 1507 N N . ALA A 1 194 ? 15.706 6.615 5.944 1.00 62.91 194 ALA A N 1
ATOM 1508 C CA . ALA A 1 194 ? 16.874 7.387 6.346 1.00 62.91 194 ALA A CA 1
ATOM 1509 C C . ALA A 1 194 ? 16.841 8.789 5.699 1.00 62.91 194 ALA A C 1
ATOM 1511 O O . ALA A 1 194 ? 17.518 9.064 4.713 1.00 62.91 194 ALA A O 1
ATOM 1512 N N . GLY A 1 195 ? 16.040 9.699 6.264 1.00 56.72 195 GLY A N 1
ATOM 1513 C CA . GLY A 1 195 ? 16.081 11.131 5.949 1.00 56.72 195 GLY A CA 1
ATOM 1514 C C . GLY A 1 195 ? 14.870 11.733 5.229 1.00 56.72 195 GLY A C 1
ATOM 1515 O O . GLY A 1 195 ? 15.046 12.751 4.562 1.00 56.72 195 GLY A O 1
ATOM 1516 N N . GLY A 1 196 ? 13.651 11.185 5.331 1.00 65.62 196 GLY A N 1
ATOM 1517 C CA . GLY A 1 196 ? 12.512 11.818 4.649 1.00 65.62 196 GLY A CA 1
ATOM 1518 C C . GLY A 1 196 ? 11.110 11.288 4.946 1.00 65.62 196 GLY A C 1
ATOM 1519 O O . GLY A 1 196 ? 10.919 10.402 5.767 1.00 65.62 196 GLY A O 1
ATOM 1520 N N . ARG A 1 197 ? 10.118 11.904 4.284 1.00 66.25 197 ARG A N 1
ATOM 1521 C CA . ARG A 1 197 ? 8.679 11.584 4.361 1.00 66.25 197 ARG A CA 1
ATOM 1522 C C . ARG A 1 197 ? 8.371 10.211 3.745 1.00 66.25 197 ARG A C 1
ATOM 1524 O O . ARG A 1 197 ? 9.097 9.761 2.864 1.00 66.25 197 ARG A O 1
ATOM 1531 N N . SER A 1 198 ? 7.274 9.592 4.176 1.00 79.38 198 SER A N 1
ATOM 1532 C CA . SER A 1 198 ? 6.744 8.368 3.565 1.00 79.38 198 SER A CA 1
ATOM 1533 C C . SER A 1 198 ? 6.222 8.639 2.149 1.00 79.38 198 SER A C 1
ATOM 1535 O O . SER A 1 198 ? 5.721 9.735 1.878 1.00 79.38 198 SER A O 1
ATOM 1537 N N . TYR A 1 199 ? 6.320 7.650 1.254 1.00 80.56 199 TYR A N 1
ATOM 1538 C CA . TYR A 1 199 ? 5.867 7.768 -0.142 1.00 80.56 199 TYR A CA 1
ATOM 1539 C C . TYR A 1 199 ? 4.339 7.880 -0.271 1.00 80.56 199 TYR A C 1
ATOM 1541 O O . TYR A 1 199 ? 3.834 8.430 -1.248 1.00 80.56 199 TYR A O 1
ATOM 1549 N N . ASP A 1 200 ? 3.611 7.369 0.721 1.00 82.31 200 ASP A N 1
ATOM 1550 C CA . ASP A 1 200 ? 2.149 7.402 0.823 1.00 82.31 200 ASP A CA 1
ATOM 1551 C C . ASP A 1 200 ? 1.653 8.611 1.635 1.00 82.31 200 ASP A C 1
ATOM 1553 O O . ASP A 1 200 ? 0.468 8.704 1.931 1.00 82.31 200 ASP A O 1
ATOM 1557 N N . PHE A 1 201 ? 2.550 9.535 2.007 1.00 84.81 201 PHE A N 1
ATOM 1558 C CA . PHE A 1 201 ? 2.288 10.693 2.875 1.00 84.81 201 PHE A CA 1
ATOM 1559 C C . PHE A 1 201 ? 1.882 10.358 4.320 1.00 84.81 201 PHE A C 1
ATOM 1561 O O . PHE A 1 201 ? 1.512 11.264 5.066 1.00 84.81 201 PHE A O 1
ATOM 1568 N N . SER A 1 202 ? 2.018 9.095 4.732 1.00 84.25 202 SER A N 1
ATOM 1569 C CA . SER A 1 202 ? 1.793 8.633 6.101 1.00 84.25 202 SER A CA 1
ATOM 1570 C C . SER A 1 202 ? 2.601 9.426 7.126 1.00 84.25 202 SER A C 1
ATOM 1572 O O . SER A 1 202 ? 3.815 9.650 6.967 1.00 84.25 202 SER A O 1
ATOM 1574 N N . GLN A 1 203 ? 1.928 9.803 8.216 1.00 82.38 203 GLN A N 1
ATOM 1575 C CA . GLN A 1 203 ? 2.577 10.363 9.400 1.00 82.38 203 GLN A CA 1
ATOM 1576 C C . GLN A 1 203 ? 3.056 9.259 10.355 1.00 82.38 203 GLN A C 1
ATOM 1578 O O . GLN A 1 203 ? 3.933 9.496 11.188 1.00 82.38 203 GLN A O 1
ATOM 1583 N N . GLN A 1 204 ? 2.520 8.043 10.214 1.00 85.56 204 GLN A N 1
ATOM 1584 C CA . GLN A 1 204 ? 2.812 6.896 11.070 1.00 85.56 204 GLN A CA 1
ATOM 1585 C C . GLN A 1 204 ? 3.983 6.069 10.531 1.00 85.56 204 GLN A C 1
ATOM 1587 O O . GLN A 1 204 ? 3.822 5.095 9.796 1.00 85.56 204 GLN A O 1
ATOM 1592 N N . GLN A 1 205 ? 5.191 6.440 10.952 1.00 87.94 205 GLN A N 1
ATOM 1593 C CA . GLN A 1 205 ? 6.418 5.721 10.614 1.00 87.94 205 GLN A CA 1
ATOM 1594 C C . GLN A 1 205 ? 7.107 5.177 11.860 1.00 87.94 205 GLN A C 1
ATOM 1596 O O . GLN A 1 205 ? 7.141 5.813 12.916 1.00 87.94 205 GLN A O 1
ATOM 1601 N N . TYR A 1 206 ? 7.715 4.004 11.720 1.00 89.50 206 TYR A N 1
ATOM 1602 C CA . TYR A 1 206 ? 8.295 3.269 12.831 1.00 89.50 206 TYR A CA 1
ATOM 1603 C C . TYR A 1 206 ? 9.773 2.994 12.618 1.00 89.50 206 TYR A C 1
ATOM 1605 O O . TYR A 1 206 ? 10.201 2.492 11.580 1.00 89.50 206 TYR A O 1
ATOM 1613 N N . SER A 1 207 ? 10.559 3.190 13.675 1.00 91.31 207 SER A N 1
ATOM 1614 C CA . SER A 1 207 ? 11.876 2.567 13.736 1.00 91.31 207 SER A CA 1
ATOM 1615 C C . SER A 1 207 ? 11.740 1.042 13.673 1.00 91.31 207 SER A C 1
ATOM 1617 O O . SER A 1 207 ? 10.782 0.470 14.201 1.00 91.31 207 SER A O 1
ATOM 1619 N N . LEU A 1 208 ? 12.737 0.361 13.104 1.00 92.12 208 LEU A N 1
ATOM 1620 C CA . LEU A 1 208 ? 12.750 -1.101 12.983 1.00 92.12 208 LEU A CA 1
ATOM 1621 C C . LEU A 1 208 ? 12.472 -1.819 14.316 1.00 92.12 208 LEU A C 1
ATOM 1623 O O . LEU A 1 208 ? 11.707 -2.779 14.372 1.00 92.12 208 LEU A O 1
ATOM 1627 N N . SER A 1 209 ? 13.060 -1.344 15.417 1.00 91.25 209 SER A N 1
ATOM 1628 C CA . SER A 1 209 ? 12.842 -1.932 16.745 1.00 91.25 209 SER A CA 1
ATOM 1629 C C . SER A 1 209 ? 11.403 -1.763 17.241 1.00 91.25 209 SER A C 1
ATOM 1631 O O . SER A 1 209 ? 10.896 -2.615 17.975 1.00 91.25 209 SER A O 1
ATOM 1633 N N . SER A 1 210 ? 10.726 -0.683 16.857 1.00 91.12 210 SER A N 1
ATOM 1634 C CA . SER A 1 210 ? 9.315 -0.459 17.175 1.00 91.12 210 SER A CA 1
ATOM 1635 C C . SER A 1 210 ? 8.416 -1.323 16.300 1.00 91.12 210 SER A C 1
ATOM 1637 O O . SER A 1 210 ? 7.569 -2.023 16.850 1.00 91.12 210 SER A O 1
ATOM 1639 N N . ALA A 1 211 ? 8.678 -1.389 14.992 1.00 92.12 211 ALA A N 1
ATOM 1640 C CA . ALA A 1 211 ? 7.955 -2.262 14.070 1.00 92.12 211 ALA A CA 1
ATOM 1641 C C . ALA A 1 211 ? 8.002 -3.731 14.525 1.00 92.12 211 ALA A C 1
ATOM 1643 O O . ALA A 1 211 ? 6.961 -4.356 14.689 1.00 92.12 211 ALA A O 1
ATOM 1644 N N . VAL A 1 212 ? 9.183 -4.262 14.866 1.00 92.56 212 VAL A N 1
ATOM 1645 C CA . VAL A 1 212 ? 9.329 -5.644 15.372 1.00 92.56 212 VAL A CA 1
ATOM 1646 C C . VAL A 1 212 ? 8.515 -5.887 16.647 1.00 92.56 212 VAL A C 1
ATOM 1648 O O . VAL A 1 212 ? 7.926 -6.957 16.819 1.00 92.56 212 VAL A O 1
ATOM 1651 N N . ARG A 1 213 ? 8.461 -4.911 17.563 1.00 90.75 213 ARG A N 1
ATOM 1652 C CA . ARG A 1 213 ? 7.640 -5.025 18.781 1.00 90.75 213 ARG A CA 1
ATOM 1653 C C . ARG A 1 213 ? 6.148 -5.043 18.454 1.00 90.75 213 ARG A C 1
ATOM 1655 O O . ARG A 1 213 ? 5.431 -5.851 19.039 1.00 90.75 213 ARG A O 1
ATOM 1662 N N . ILE A 1 214 ? 5.704 -4.199 17.523 1.00 90.00 214 ILE A N 1
ATOM 1663 C CA . ILE A 1 214 ? 4.308 -4.139 17.074 1.00 90.00 214 ILE A CA 1
ATOM 1664 C C . ILE A 1 214 ? 3.916 -5.452 16.393 1.00 90.00 214 ILE A C 1
ATOM 1666 O O . ILE A 1 214 ? 2.939 -6.062 16.810 1.00 90.00 214 ILE A O 1
ATOM 1670 N N . ILE A 1 215 ? 4.719 -5.953 15.448 1.00 91.38 215 ILE A N 1
ATOM 1671 C CA . ILE A 1 215 ? 4.487 -7.231 14.750 1.00 91.38 215 ILE A CA 1
ATOM 1672 C C . ILE A 1 215 ? 4.286 -8.370 15.758 1.00 91.38 215 ILE A C 1
ATOM 1674 O O . ILE A 1 215 ? 3.297 -9.100 15.694 1.00 91.38 215 ILE A O 1
ATOM 1678 N N . LYS A 1 216 ? 5.176 -8.482 16.754 1.00 90.06 216 LYS A N 1
ATOM 1679 C CA . LYS A 1 216 ? 5.053 -9.483 17.828 1.00 90.06 216 LYS A CA 1
ATOM 1680 C C . LYS A 1 216 ? 3.793 -9.308 18.675 1.00 90.06 216 LYS A C 1
ATOM 1682 O O . LYS A 1 216 ? 3.294 -10.294 19.205 1.00 90.06 216 LYS A O 1
ATOM 1687 N N . GLY A 1 217 ? 3.321 -8.078 18.860 1.00 87.94 217 GLY A N 1
ATOM 1688 C CA . GLY A 1 217 ? 2.061 -7.790 19.543 1.00 87.94 217 GLY A CA 1
ATOM 1689 C C . GLY A 1 217 ? 0.856 -8.239 18.719 1.00 87.94 217 GLY A C 1
ATOM 1690 O O . GLY A 1 217 ? 0.012 -8.963 19.234 1.00 87.94 217 GLY A O 1
ATOM 1691 N N . LEU A 1 218 ? 0.826 -7.877 17.434 1.00 87.06 218 LEU A N 1
ATOM 1692 C CA . LEU A 1 218 ? -0.257 -8.199 16.501 1.00 87.06 218 LEU A CA 1
ATOM 1693 C C . LEU A 1 218 ? -0.436 -9.705 16.288 1.00 87.06 218 LEU A C 1
ATOM 1695 O O . LEU A 1 218 ? -1.559 -10.165 16.152 1.00 87.06 218 LEU A O 1
ATOM 1699 N N . ARG A 1 219 ? 0.653 -10.484 16.291 1.00 86.31 219 ARG A N 1
ATOM 1700 C CA . ARG A 1 219 ? 0.602 -11.951 16.134 1.00 86.31 219 ARG A CA 1
ATOM 1701 C C . ARG A 1 219 ? 0.092 -12.706 17.367 1.00 86.31 219 ARG A C 1
ATOM 1703 O O . ARG A 1 219 ? -0.151 -13.903 17.272 1.00 86.31 219 ARG A O 1
ATOM 1710 N N . LYS A 1 220 ? -0.011 -12.052 18.528 1.00 79.94 220 LYS A N 1
ATOM 1711 C CA . LYS A 1 220 ? -0.544 -12.665 19.760 1.00 79.94 220 LYS A CA 1
ATOM 1712 C C . LYS A 1 220 ? -2.063 -12.528 19.896 1.00 79.94 220 LYS A C 1
ATOM 1714 O O . LYS A 1 220 ? -2.609 -13.064 20.859 1.00 79.94 220 LYS A O 1
ATOM 1719 N N . VAL A 1 221 ? -2.695 -11.760 19.008 1.00 60.03 221 VAL A N 1
ATOM 1720 C CA . VAL A 1 221 ? -4.146 -11.530 18.951 1.00 60.03 221 VAL A CA 1
ATOM 1721 C C . VAL A 1 221 ? -4.770 -12.553 18.016 1.00 60.03 221 VAL A C 1
ATOM 1723 O O . VAL A 1 221 ? -5.839 -13.076 18.393 1.00 60.03 221 VAL A O 1
#

Secondary structure (DSSP, 8-state):
-EEEE----HHHHHHS-S-SEEEEEE-SS--SSSB-HHHHHHHHTT--SEEEEEETT-TT-HHHHHHHHHHH--SEEEEEPPPTTSHHHHHHHHHHHHT--S-EEEEEEEE-SS--GGGG-HHHHHHHHHTTEEEEEEEESSSS-SSSPPPHHHHHHHHHHHHHS-EEEE----TT-----SS-SEEEEEE--TTS--TT--S-EE-HHHHHHHHHHHTT-

Sequence (221 aa):
MIKVNQISTAAESAKLGEIDMAGYVLSRRGSANELDVEQYKNLKVLLSCEHAIYPSSGVEDIGFCRELLEELKPSYLEFTVVDPEKIESSRAQLNALAALDVRKIANGLFLLKDDISLLDRTAHMDALVQSGVEMFQVEIESLVDPESKISSKGRGRIAEFFLRYPTLIGDSFVVSTKIPDVQQRGFYLNLSPAGGRSYDFSQQQYSLSSAVRIIKGLRKV

Solvent-accessible surface area (backbone atoms only — not comparable to full-atom values): 12175 Å² total; per-residue (Å²): 88,41,33,40,29,55,60,86,47,63,73,54,50,74,58,58,65,97,49,52,27,44,26,33,37,32,35,97,78,37,57,86,74,29,31,23,71,67,58,43,60,68,43,54,77,63,48,98,46,46,37,33,38,28,53,73,79,43,64,72,39,48,69,61,51,49,54,48,48,73,74,66,60,58,61,22,44,34,46,61,60,61,61,69,88,44,51,68,61,28,51,50,45,50,56,36,41,58,74,46,98,55,45,24,34,40,28,51,39,62,35,44,74,90,42,59,65,61,74,74,43,51,72,60,55,51,50,44,39,74,33,40,38,66,36,33,38,36,39,32,65,14,82,74,44,88,94,43,62,59,48,72,70,52,47,51,53,48,22,57,49,20,68,76,44,47,21,28,40,28,53,84,82,52,88,88,67,80,71,75,88,39,56,55,61,30,34,43,46,36,40,58,47,81,82,63,81,50,92,45,68,57,86,64,60,27,54,69,76,54,45,37,50,42,53,61,53,62,74,74,110

Radius of gyration: 16.8 Å; Cα contacts (8 Å, |Δi|>4): 401; chains: 1; bounding box: 41×32×43 Å

Nearest PDB structures (foldseek):
  2zz4-assembly1_B  TM=5.661E-01  e=2.215E-04  Methanothermobacter thermautotrophicus
  3sj3-assembly1_B  TM=5.457E-01  e=7.957E-04  Methanothermobacter thermautotrophicus str. Delta H
  3p61-assembly1_B  TM=5.458E-01  e=3.229E-03  Methanothermobacter thermautotrophicus str. Delta H
  4fxr-assembly1_B  TM=5.212E-01  e=3.648E-03  Methanothermobacter thermautotrophicus str. Delta H
  1klz-assembly1_A  TM=5.433E-01  e=6.707E-03  Methanothermobacter thermautotrophicus